Protein AF-A0A7Y3DA06-F1 (afdb_monomer)

pLDDT: mean 73.1, std 10.83, range [32.66, 88.44]

Mean predicted aligned error: 9.23 Å

Sequence (186 aa):
MTLVVTATLRRGFAAGARVAVAPLVTDSILIAVSVLVLRQLPATWRAVIGLLGAAVVLGLAIRTWVEARSVTALPTAVGHRGELRQGAAVNLLNPQAWIFWTAVGAPLLVRTAQERPWAAVGFLAAFFLLLIGSKVVLAALLARGRHLLSVAGYRYAMTACAFLLVGLAVLLAWRGLQDLGLAQRL

Secondary structure (DSSP, 8-state):
-HHHHHHHHHH-HHHHHHHHTHHHHHHHHHHHHHHHHHHTS-HHHHHHHHHHHHHHHHHHHHHHHHHHHH--SPPP----S--HHHHHHHHHT-HHHHHHIIIIIHHHHHHHHHH-HHHHHHHHHHHHHHHHHHHHHHHHHHHH-GGG--HHHHHHHHHHHHHHHHHHHHHHHHHHHHHTT-GGG-

Structure (mmCIF, N/CA/C/O backbone):
data_AF-A0A7Y3DA06-F1
#
_entry.id   AF-A0A7Y3DA06-F1
#
loop_
_atom_site.group_PDB
_atom_site.id
_atom_site.type_symbol
_atom_site.label_atom_id
_atom_site.label_alt_id
_atom_site.label_comp_id
_atom_site.label_asym_id
_atom_site.label_entity_id
_atom_site.label_seq_id
_atom_site.pdbx_PDB_ins_code
_atom_site.Cartn_x
_atom_site.Cartn_y
_atom_site.Cartn_z
_atom_site.occupancy
_atom_site.B_iso_or_equiv
_atom_site.auth_seq_id
_atom_site.auth_comp_id
_atom_site.auth_asym_id
_atom_site.auth_atom_id
_atom_site.pdbx_PDB_model_num
ATOM 1 N N . MET A 1 1 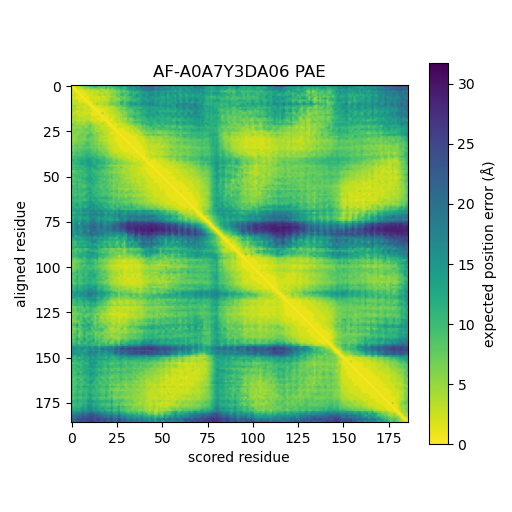? 7.685 -7.370 -9.174 1.00 56.59 1 MET A N 1
ATOM 2 C CA . MET A 1 1 ? 8.260 -6.604 -10.311 1.00 56.59 1 MET A CA 1
ATOM 3 C C . MET A 1 1 ? 9.092 -7.487 -11.235 1.00 56.59 1 MET A C 1
ATOM 5 O O . MET A 1 1 ? 8.885 -7.448 -12.442 1.00 56.59 1 MET A O 1
ATOM 9 N N . THR A 1 2 ? 9.956 -8.342 -10.688 1.00 60.81 2 THR A N 1
ATOM 10 C CA . THR A 1 2 ? 10.880 -9.234 -11.417 1.00 60.81 2 THR A CA 1
ATOM 11 C C . THR A 1 2 ? 10.214 -10.073 -12.515 1.00 60.81 2 THR A C 1
ATOM 13 O O . THR A 1 2 ? 10.743 -10.198 -13.618 1.00 60.81 2 THR A O 1
ATOM 16 N N . LEU A 1 3 ? 9.003 -10.574 -12.260 1.00 62.62 3 LEU A N 1
ATOM 17 C CA . LEU A 1 3 ? 8.247 -11.403 -13.204 1.00 62.62 3 LEU A CA 1
ATOM 18 C C . LEU A 1 3 ? 7.685 -10.629 -14.395 1.00 62.62 3 LEU A C 1
ATOM 20 O O . LEU A 1 3 ? 7.729 -11.125 -15.515 1.00 62.62 3 LEU A O 1
ATOM 24 N N . VAL A 1 4 ? 7.196 -9.406 -14.169 1.00 60.69 4 VAL A N 1
ATOM 25 C CA . VAL A 1 4 ? 6.680 -8.537 -15.238 1.00 60.69 4 VAL A CA 1
ATOM 26 C C . VAL A 1 4 ? 7.814 -8.180 -16.188 1.00 60.69 4 VAL A C 1
ATOM 28 O O . VAL A 1 4 ? 7.668 -8.320 -17.399 1.00 60.69 4 VAL A O 1
ATOM 31 N N . VAL A 1 5 ? 8.969 -7.793 -15.642 1.00 60.12 5 VAL A N 1
ATOM 32 C CA . VAL A 1 5 ? 10.148 -7.449 -16.443 1.00 60.12 5 VAL A CA 1
ATOM 33 C C . VAL A 1 5 ? 10.650 -8.661 -17.225 1.00 60.12 5 VAL A C 1
ATOM 35 O O . VAL A 1 5 ? 10.826 -8.579 -18.437 1.00 60.12 5 VAL A O 1
ATOM 38 N N . THR A 1 6 ? 10.801 -9.813 -16.570 1.00 62.44 6 THR A N 1
ATOM 39 C CA . THR A 1 6 ? 11.279 -11.039 -17.227 1.00 62.44 6 THR A CA 1
ATOM 40 C C . THR A 1 6 ? 10.322 -11.506 -18.326 1.00 62.44 6 THR A C 1
ATOM 42 O O . THR A 1 6 ? 10.767 -11.874 -19.414 1.00 62.44 6 THR A O 1
ATOM 45 N N . ALA A 1 7 ? 9.010 -11.466 -18.079 1.00 63.97 7 ALA A N 1
ATOM 46 C CA . ALA A 1 7 ? 8.003 -11.816 -19.076 1.00 63.97 7 ALA A CA 1
ATOM 47 C C . ALA A 1 7 ? 8.002 -10.834 -20.255 1.00 63.97 7 ALA A C 1
ATOM 49 O O . ALA A 1 7 ? 7.919 -11.272 -21.399 1.00 63.97 7 ALA A O 1
ATOM 50 N N . THR A 1 8 ? 8.171 -9.537 -19.987 1.00 66.31 8 THR A N 1
ATOM 51 C CA . THR A 1 8 ? 8.263 -8.503 -21.029 1.00 66.31 8 THR A CA 1
ATOM 52 C C . THR A 1 8 ? 9.486 -8.709 -21.915 1.00 66.31 8 THR A C 1
ATOM 54 O O . THR A 1 8 ? 9.364 -8.718 -23.135 1.00 66.31 8 THR A O 1
ATOM 57 N N . LEU A 1 9 ? 10.656 -8.932 -21.310 1.00 66.25 9 LEU A N 1
ATOM 58 C CA . LEU A 1 9 ? 11.917 -9.091 -22.037 1.00 66.25 9 LEU A CA 1
ATOM 59 C C . LEU A 1 9 ? 11.992 -10.406 -22.823 1.00 66.25 9 LEU A C 1
ATOM 61 O O . LEU A 1 9 ? 12.608 -10.443 -23.881 1.00 66.25 9 LEU A O 1
ATOM 65 N N . ARG A 1 10 ? 11.384 -11.492 -22.322 1.00 66.31 10 ARG A N 1
ATOM 66 C CA . ARG A 1 10 ? 11.461 -12.820 -22.962 1.00 66.31 10 ARG A CA 1
ATOM 67 C C . ARG A 1 10 ? 10.304 -13.133 -23.911 1.00 66.31 10 ARG A C 1
ATOM 69 O O . ARG A 1 10 ? 10.474 -13.954 -24.803 1.00 66.31 10 ARG A O 1
ATOM 7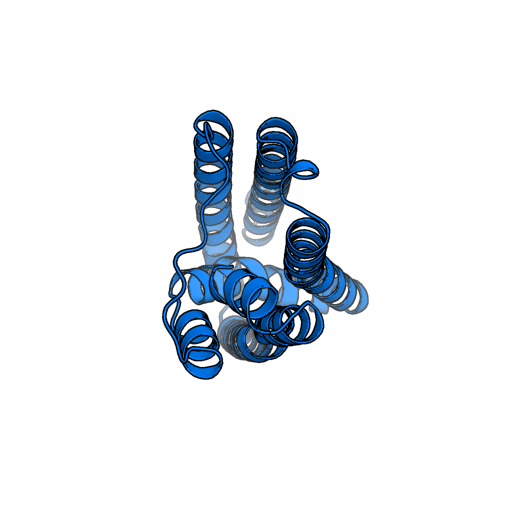6 N N . ARG A 1 11 ? 9.111 -12.586 -23.664 1.00 66.19 11 ARG A N 1
ATOM 77 C CA . ARG A 1 11 ? 7.858 -12.953 -24.357 1.00 66.19 11 ARG A CA 1
ATOM 78 C C . ARG A 1 11 ? 7.070 -11.735 -24.858 1.00 66.19 11 ARG A C 1
ATOM 80 O O . ARG A 1 11 ? 5.923 -11.878 -25.275 1.00 66.19 11 ARG A O 1
ATOM 87 N N . GLY A 1 12 ? 7.673 -10.548 -24.809 1.00 67.62 12 GLY A N 1
ATOM 88 C CA . GLY A 1 12 ? 7.075 -9.302 -25.270 1.00 67.62 12 GLY A CA 1
ATOM 89 C C . GLY A 1 12 ? 6.076 -8.681 -24.289 1.00 67.62 12 GLY A C 1
ATOM 90 O O . GLY A 1 12 ? 5.698 -9.252 -23.261 1.00 67.62 12 GLY A O 1
ATOM 91 N N . PHE A 1 13 ? 5.621 -7.478 -24.635 1.00 70.62 13 PHE A N 1
ATOM 92 C CA . PHE A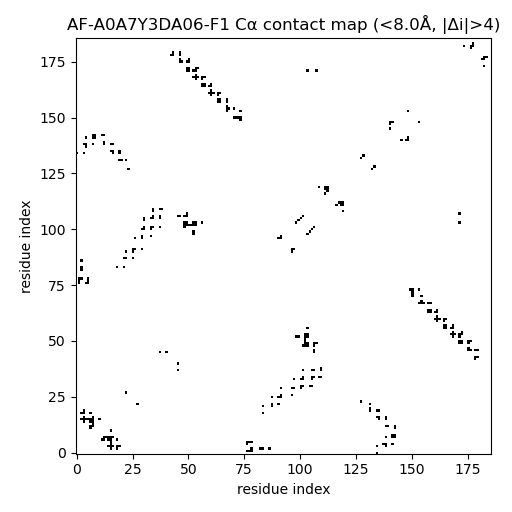 1 13 ? 4.756 -6.633 -23.807 1.00 70.62 13 PHE A CA 1
ATOM 93 C C . PHE A 1 13 ? 3.488 -7.341 -23.301 1.00 70.62 13 PHE A C 1
ATOM 95 O O . PHE A 1 13 ? 3.172 -7.264 -22.116 1.00 70.62 13 PHE A O 1
ATOM 102 N N . ALA A 1 14 ? 2.794 -8.096 -24.159 1.00 70.94 14 ALA A N 1
ATOM 103 C CA . ALA A 1 14 ? 1.540 -8.766 -23.801 1.00 70.94 14 ALA A CA 1
ATOM 104 C C . ALA A 1 14 ? 1.704 -9.834 -22.700 1.00 70.94 14 ALA A C 1
ATOM 106 O O . ALA A 1 14 ? 0.763 -10.118 -21.954 1.00 70.94 14 ALA A O 1
ATOM 107 N N . ALA A 1 15 ? 2.885 -10.448 -22.585 1.00 68.81 15 ALA A N 1
ATOM 108 C CA . ALA A 1 15 ? 3.186 -11.371 -21.495 1.00 68.81 15 ALA A CA 1
ATOM 109 C C . ALA A 1 15 ? 3.475 -10.615 -20.188 1.00 68.81 15 ALA A C 1
ATOM 111 O O . ALA A 1 15 ? 2.986 -11.013 -19.133 1.00 68.81 15 ALA A O 1
ATOM 112 N N . GLY A 1 16 ? 4.202 -9.496 -20.265 1.00 63.34 16 GLY A N 1
ATOM 113 C CA . GLY A 1 16 ? 4.416 -8.586 -19.138 1.00 63.34 16 GLY A CA 1
ATOM 114 C C . GLY A 1 16 ? 3.117 -8.020 -18.569 1.00 63.34 16 GLY A C 1
ATOM 115 O O . GLY A 1 16 ? 2.894 -8.085 -17.360 1.00 63.34 16 GLY A O 1
ATOM 116 N N . ALA A 1 17 ? 2.227 -7.544 -19.442 1.00 70.44 17 ALA A N 1
ATOM 117 C CA . ALA A 1 17 ? 0.926 -6.999 -19.066 1.00 70.44 17 ALA A CA 1
ATOM 118 C C . ALA A 1 17 ? 0.058 -8.035 -18.333 1.00 70.44 17 ALA A C 1
ATOM 120 O O . ALA A 1 17 ? -0.482 -7.736 -17.273 1.00 70.44 17 ALA A O 1
ATOM 121 N N . ARG A 1 18 ? -0.001 -9.285 -18.814 1.00 70.06 18 ARG A N 1
ATOM 122 C CA . ARG A 1 18 ? -0.736 -10.364 -18.126 1.00 70.06 18 ARG A CA 1
ATOM 123 C C . ARG A 1 18 ? -0.203 -10.648 -16.720 1.00 70.06 18 ARG A C 1
ATOM 125 O O . ARG A 1 18 ? -0.990 -10.848 -15.802 1.00 70.06 18 ARG A O 1
ATOM 132 N N . VAL A 1 19 ? 1.117 -10.629 -16.528 1.00 67.75 19 VAL A N 1
ATOM 133 C CA . VAL A 1 19 ? 1.723 -10.796 -15.193 1.00 67.75 19 VAL A CA 1
ATOM 134 C C . VAL A 1 19 ? 1.427 -9.593 -14.294 1.00 67.75 19 VAL A C 1
ATOM 136 O O . VAL A 1 19 ? 1.220 -9.759 -13.094 1.00 67.75 19 VAL A O 1
ATOM 139 N N . ALA A 1 20 ? 1.388 -8.381 -14.853 1.00 70.19 20 ALA A N 1
ATOM 140 C CA . ALA A 1 20 ? 1.124 -7.158 -14.097 1.00 70.19 20 ALA A CA 1
ATOM 141 C C . ALA A 1 20 ? -0.279 -7.128 -13.474 1.00 70.19 20 ALA A C 1
ATOM 143 O O . ALA A 1 20 ? -0.468 -6.444 -12.471 1.00 70.19 20 ALA A O 1
ATOM 144 N N . VAL A 1 21 ? -1.218 -7.892 -14.040 1.00 73.81 21 VAL A N 1
ATOM 145 C CA . VAL A 1 21 ? -2.609 -8.022 -13.589 1.00 73.81 21 VAL A CA 1
ATOM 146 C C . VAL A 1 21 ? -2.769 -9.038 -12.447 1.00 73.81 21 VAL A C 1
ATOM 148 O O . VAL A 1 21 ? -3.773 -8.998 -11.744 1.00 73.81 21 VAL A O 1
ATOM 151 N N . ALA A 1 22 ? -1.775 -9.896 -12.179 1.00 73.19 22 ALA A N 1
ATOM 152 C CA . ALA A 1 22 ? -1.838 -10.899 -11.105 1.00 73.19 22 ALA A CA 1
ATOM 153 C C . ALA A 1 22 ? -2.266 -10.352 -9.718 1.00 73.19 22 ALA A C 1
ATOM 155 O O . ALA A 1 22 ? -3.063 -11.024 -9.058 1.00 73.19 22 ALA A O 1
ATOM 156 N N . PRO A 1 23 ? -1.842 -9.139 -9.291 1.00 72.81 23 PRO A N 1
ATOM 157 C CA . PRO A 1 23 ? -2.300 -8.535 -8.045 1.00 72.81 23 PRO A CA 1
ATOM 158 C C . PRO A 1 23 ? -3.810 -8.305 -7.962 1.00 72.81 23 PRO A C 1
ATOM 160 O O . PRO A 1 23 ? -4.331 -8.304 -6.859 1.00 72.81 23 PRO A O 1
ATOM 163 N N . LEU A 1 24 ? -4.547 -8.167 -9.076 1.00 76.19 24 LEU A N 1
ATOM 164 C CA . LEU A 1 24 ? -6.014 -8.060 -9.003 1.00 76.19 24 LEU A CA 1
ATOM 165 C C . LEU A 1 24 ? -6.616 -9.276 -8.315 1.00 76.19 24 LEU A C 1
ATOM 167 O O . LEU A 1 24 ? -7.488 -9.126 -7.471 1.00 76.19 24 LEU A O 1
ATOM 171 N N . VAL A 1 25 ? -6.154 -10.476 -8.660 1.00 77.50 25 VAL A N 1
ATOM 172 C CA . VAL A 1 25 ? -6.710 -11.707 -8.093 1.00 77.50 25 VAL A CA 1
ATOM 173 C C . VAL A 1 25 ? -6.219 -11.892 -6.662 1.00 77.50 25 VAL A C 1
ATOM 175 O O . VAL A 1 25 ? -7.025 -12.089 -5.756 1.00 77.50 25 VAL A O 1
ATOM 178 N N . THR A 1 26 ? -4.906 -11.795 -6.438 1.00 78.44 26 THR A N 1
ATOM 179 C CA . THR A 1 26 ? -4.329 -12.057 -5.112 1.00 78.44 26 THR A CA 1
ATOM 180 C C . THR A 1 26 ? -4.741 -11.009 -4.091 1.00 78.44 26 THR A C 1
ATOM 182 O O . THR A 1 26 ? -5.133 -11.366 -2.984 1.00 78.44 26 THR A O 1
ATOM 185 N N . ASP A 1 27 ? -4.707 -9.727 -4.452 1.00 81.81 27 ASP A N 1
ATOM 186 C CA . ASP A 1 27 ? -5.036 -8.657 -3.517 1.00 81.81 27 ASP A CA 1
ATOM 187 C C . ASP A 1 27 ? -6.543 -8.611 -3.276 1.00 81.81 27 ASP A C 1
ATOM 189 O O . ASP A 1 27 ? -6.937 -8.335 -2.155 1.00 81.81 27 ASP A O 1
ATOM 193 N N . SER A 1 28 ? -7.400 -8.970 -4.244 1.00 82.12 28 SER A N 1
ATOM 194 C CA . SER A 1 28 ? -8.845 -9.097 -3.975 1.00 82.12 28 SER A CA 1
ATOM 195 C C . SER A 1 28 ? -9.147 -10.144 -2.902 1.00 82.12 28 SER A C 1
ATOM 197 O O . SER A 1 28 ? -10.001 -9.907 -2.049 1.00 82.12 28 SER A O 1
ATOM 199 N N . ILE A 1 29 ? -8.423 -11.271 -2.893 1.00 84.31 29 ILE A N 1
ATOM 200 C CA . ILE A 1 29 ? -8.543 -12.285 -1.833 1.00 84.31 29 ILE A CA 1
ATOM 201 C C . ILE A 1 29 ? -8.079 -11.700 -0.492 1.00 84.31 29 ILE A C 1
ATOM 203 O O . ILE A 1 29 ? -8.801 -11.795 0.500 1.00 84.31 29 ILE A O 1
ATOM 207 N N . LEU A 1 30 ? -6.912 -11.048 -0.466 1.00 84.50 30 LEU A N 1
ATOM 208 C CA . LEU A 1 30 ? -6.374 -10.413 0.743 1.00 84.50 30 LEU A CA 1
ATOM 209 C C . LEU A 1 30 ? -7.320 -9.344 1.303 1.00 84.50 30 LEU A C 1
ATOM 211 O O . LEU A 1 30 ? -7.568 -9.322 2.508 1.00 84.50 30 LEU A O 1
ATOM 215 N N . ILE A 1 31 ? -7.875 -8.492 0.436 1.00 86.81 31 ILE A N 1
ATOM 216 C CA . ILE A 1 31 ? -8.870 -7.469 0.769 1.00 86.81 31 ILE A CA 1
ATOM 217 C C . ILE A 1 31 ? -10.086 -8.128 1.402 1.00 86.81 31 ILE A C 1
ATOM 219 O O . ILE A 1 31 ? -10.482 -7.734 2.497 1.00 86.81 31 ILE A O 1
ATOM 223 N N . ALA A 1 32 ? -10.672 -9.123 0.730 1.00 86.88 32 ALA A N 1
ATOM 224 C CA . ALA A 1 32 ? -11.889 -9.776 1.192 1.00 86.88 32 ALA A CA 1
ATOM 225 C C . ALA A 1 32 ? -11.689 -10.397 2.578 1.00 86.88 32 ALA A C 1
ATOM 227 O O . ALA A 1 32 ? -12.462 -10.108 3.490 1.00 86.88 32 ALA A O 1
ATOM 228 N N . VAL A 1 33 ? -10.616 -11.172 2.768 1.00 87.31 33 VAL A N 1
ATOM 229 C CA . VAL A 1 33 ? -10.311 -11.791 4.066 1.00 87.31 33 VAL A CA 1
ATOM 230 C C . VAL A 1 33 ? -10.053 -10.725 5.130 1.00 87.31 33 VAL A C 1
ATOM 232 O O . VAL A 1 33 ? -10.650 -10.778 6.203 1.00 87.31 33 VAL A O 1
ATOM 235 N N . SER A 1 34 ? -9.228 -9.720 4.832 1.00 87.25 34 SER A N 1
ATOM 236 C CA . SER A 1 34 ? -8.888 -8.665 5.795 1.00 87.25 34 SER A CA 1
ATOM 237 C C . SER A 1 34 ? -10.120 -7.861 6.221 1.00 87.25 34 SER A C 1
ATOM 239 O O . SER A 1 34 ? -10.299 -7.592 7.406 1.00 87.25 34 SER A O 1
ATOM 241 N N . VAL A 1 35 ? -11.007 -7.520 5.280 1.00 86.44 35 VAL A N 1
ATOM 242 C CA . VAL A 1 35 ? -12.266 -6.809 5.552 1.00 86.44 35 VAL A CA 1
ATOM 243 C C . VAL A 1 35 ? -13.226 -7.672 6.369 1.00 86.44 35 VAL A C 1
ATOM 245 O O . VAL A 1 35 ? -13.819 -7.168 7.324 1.00 86.44 35 VAL A O 1
ATOM 248 N N . LEU A 1 36 ? -13.379 -8.956 6.029 1.00 88.44 36 LEU A N 1
ATOM 249 C CA . LEU A 1 36 ? -14.248 -9.882 6.763 1.00 88.44 36 LEU A CA 1
ATOM 250 C C . LEU A 1 36 ? -13.781 -10.082 8.206 1.00 88.44 36 LEU A C 1
ATOM 252 O O . LEU A 1 36 ? -14.603 -10.055 9.120 1.00 88.44 36 LEU A O 1
ATOM 256 N N . VAL A 1 37 ? -12.474 -10.236 8.425 1.00 87.50 37 VAL A N 1
ATOM 257 C CA . VAL A 1 37 ? -11.898 -10.351 9.771 1.00 87.50 37 VAL A CA 1
ATOM 258 C C . VAL A 1 37 ? -12.102 -9.052 10.548 1.00 87.50 37 VAL A C 1
ATOM 260 O O . VAL A 1 37 ? -12.639 -9.081 11.652 1.00 87.50 37 VAL A O 1
ATOM 263 N N . LEU A 1 38 ? -11.754 -7.896 9.970 1.00 85.88 38 LEU A N 1
ATOM 264 C CA . LEU A 1 38 ? -11.871 -6.622 10.685 1.00 85.88 38 LEU A CA 1
ATOM 265 C C . LEU A 1 38 ? -13.310 -6.252 11.032 1.00 85.88 38 LEU A C 1
ATOM 267 O O . LEU A 1 38 ? -13.535 -5.660 12.083 1.00 85.88 38 LEU A O 1
ATOM 271 N N . ARG A 1 39 ? -14.288 -6.589 10.185 1.00 85.88 39 ARG A N 1
ATOM 272 C CA . ARG A 1 39 ? -15.710 -6.330 10.470 1.00 85.88 39 ARG A CA 1
ATOM 273 C C . ARG A 1 39 ? -16.216 -7.051 11.717 1.00 85.88 39 ARG A C 1
ATOM 275 O O . ARG A 1 39 ? -17.166 -6.571 12.324 1.00 85.88 39 ARG A O 1
ATOM 282 N N . GLN A 1 40 ? -15.585 -8.157 12.098 1.00 88.19 40 GLN A N 1
ATOM 283 C CA . GLN A 1 40 ? -15.929 -8.906 13.307 1.00 88.19 40 GLN A CA 1
ATOM 284 C C . GLN A 1 40 ? -15.297 -8.309 14.574 1.00 88.19 40 GLN A C 1
ATOM 286 O O . GLN A 1 40 ? -15.646 -8.712 15.680 1.00 88.19 40 GLN A O 1
ATOM 291 N N . LEU A 1 41 ? -14.385 -7.338 14.437 1.00 86.25 41 LEU A N 1
ATOM 292 C CA . LEU A 1 41 ? -13.696 -6.723 15.566 1.00 86.25 41 LEU A CA 1
ATOM 293 C C . LEU A 1 41 ? -14.441 -5.487 16.109 1.00 86.25 41 LEU A C 1
ATOM 295 O O . LEU A 1 41 ? -14.956 -4.668 15.331 1.00 86.25 41 LEU A O 1
ATOM 299 N N . PRO A 1 42 ? -14.420 -5.271 17.440 1.00 88.38 42 PRO A N 1
ATOM 300 C CA . PRO A 1 42 ? -14.909 -4.038 18.051 1.00 88.38 42 PRO A CA 1
ATOM 301 C C . PRO A 1 42 ? -14.245 -2.787 17.459 1.00 88.38 42 PRO A C 1
ATOM 303 O O . PRO A 1 42 ? -13.099 -2.825 17.004 1.00 88.38 42 PRO A O 1
ATOM 306 N N . ALA A 1 43 ? -14.953 -1.653 17.491 1.00 81.94 43 ALA A N 1
ATOM 307 C CA . ALA A 1 43 ? -14.473 -0.388 16.920 1.00 81.94 43 ALA A CA 1
ATOM 308 C C . ALA A 1 43 ? -13.104 0.042 17.480 1.00 81.94 43 ALA A C 1
ATOM 310 O O . ALA A 1 43 ? -12.224 0.419 16.709 1.00 81.94 43 ALA A O 1
ATOM 311 N N . THR A 1 44 ? -12.886 -0.120 18.788 1.00 83.94 44 THR A N 1
ATOM 312 C CA . THR A 1 44 ? -11.612 0.193 19.454 1.00 83.94 44 THR A CA 1
ATOM 313 C C . THR A 1 44 ? -10.441 -0.590 18.862 1.00 83.94 44 THR A C 1
ATOM 315 O O . THR A 1 44 ? -9.404 -0.012 18.552 1.00 83.94 44 THR A O 1
ATOM 318 N N . TRP A 1 45 ? -10.609 -1.896 18.634 1.00 83.38 45 TRP A N 1
ATOM 319 C CA . TRP A 1 45 ? -9.559 -2.736 18.049 1.00 83.38 45 TRP A CA 1
ATOM 320 C C . TRP A 1 45 ? -9.275 -2.370 16.595 1.00 83.38 45 TRP A C 1
ATOM 322 O O . TRP A 1 45 ? -8.114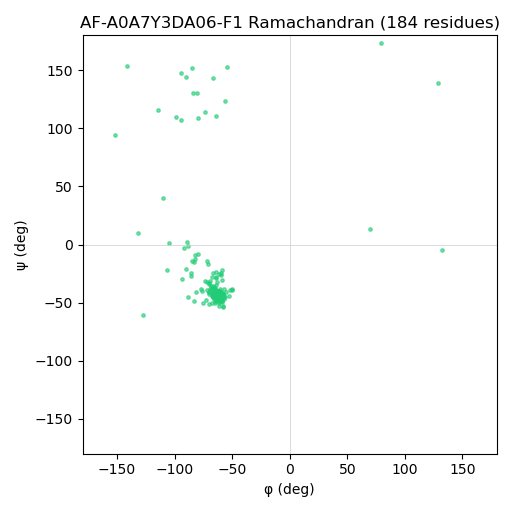 -2.319 16.198 1.00 83.38 45 TRP A O 1
ATOM 332 N N . ARG A 1 46 ? -10.309 -2.040 15.811 1.00 82.19 46 ARG A N 1
ATOM 333 C CA . ARG A 1 46 ? -10.130 -1.528 14.443 1.00 82.19 46 ARG A CA 1
ATOM 334 C C . ARG A 1 46 ? -9.333 -0.220 14.424 1.00 82.19 46 ARG A C 1
ATOM 336 O O . ARG A 1 46 ? -8.455 -0.071 13.577 1.00 82.19 46 ARG A O 1
ATOM 343 N N . ALA A 1 47 ? -9.599 0.690 15.363 1.00 80.12 47 ALA A N 1
ATOM 344 C CA . ALA A 1 47 ? -8.873 1.952 15.486 1.00 80.12 47 ALA A CA 1
ATOM 345 C C . ALA A 1 47 ? -7.401 1.736 15.882 1.00 80.12 47 ALA A C 1
ATOM 347 O O . ALA A 1 47 ? -6.509 2.292 15.243 1.00 80.12 47 ALA A O 1
ATOM 348 N N . VAL A 1 48 ? -7.128 0.865 16.863 1.00 81.88 48 VAL A N 1
ATOM 349 C CA . VAL A 1 48 ? -5.757 0.497 17.267 1.00 81.88 48 VAL A CA 1
ATOM 350 C C . VAL A 1 48 ? -4.985 -0.132 16.104 1.00 81.88 48 VAL A C 1
ATOM 352 O O . VAL A 1 48 ? -3.860 0.274 15.821 1.00 81.88 48 VAL A O 1
ATOM 355 N N . ILE A 1 49 ? -5.596 -1.077 15.383 1.00 80.25 49 ILE A N 1
ATOM 356 C CA . ILE A 1 49 ? -4.989 -1.707 14.201 1.00 80.25 49 ILE A CA 1
ATOM 357 C C . ILE A 1 49 ? -4.692 -0.662 13.114 1.00 80.25 49 ILE A C 1
ATOM 359 O O . ILE A 1 49 ? -3.609 -0.685 12.534 1.00 80.25 49 ILE A O 1
ATOM 363 N N . GLY A 1 50 ? -5.604 0.288 12.884 1.00 77.88 50 GLY A N 1
ATOM 364 C CA . GLY A 1 50 ? -5.394 1.399 11.950 1.00 77.88 50 GLY A CA 1
ATOM 365 C C . GLY A 1 50 ? -4.223 2.311 12.337 1.00 77.88 50 GLY A C 1
ATOM 366 O O . GLY A 1 50 ? -3.435 2.7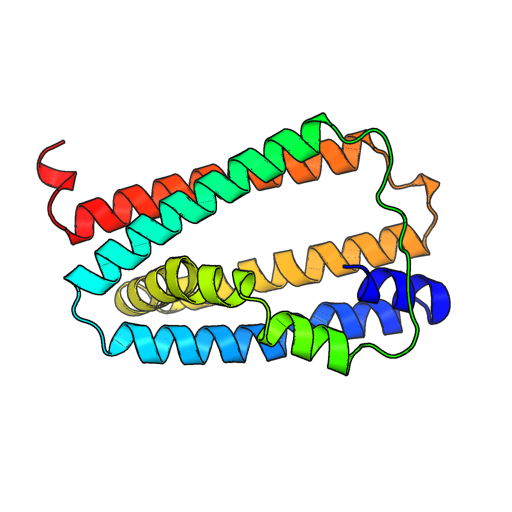01 11.473 1.00 77.88 50 GLY A O 1
ATOM 367 N N . LEU A 1 51 ? -4.055 2.609 13.631 1.00 79.31 51 LEU A N 1
ATOM 368 C CA . LEU A 1 51 ? -2.914 3.381 14.143 1.00 79.31 51 LEU A CA 1
ATOM 369 C C . LEU A 1 51 ? -1.587 2.634 13.971 1.00 79.31 51 LEU A C 1
ATOM 371 O O . LEU A 1 51 ? -0.594 3.225 13.544 1.00 79.31 51 LEU A O 1
ATOM 375 N N . LEU A 1 52 ? -1.567 1.328 14.243 1.00 78.00 52 LEU A N 1
ATOM 376 C CA . LEU A 1 52 ? -0.396 0.489 13.975 1.00 78.00 52 LEU A CA 1
ATOM 377 C C . LEU A 1 52 ? -0.071 0.462 12.476 1.00 78.00 52 LEU A C 1
ATOM 379 O O . LEU A 1 52 ? 1.093 0.576 12.089 1.00 78.00 52 LEU A O 1
ATOM 383 N N . GLY A 1 53 ? -1.096 0.400 11.624 1.00 71.69 53 GLY A N 1
ATOM 384 C CA . GLY A 1 53 ? -0.951 0.540 10.180 1.00 71.69 53 GLY A CA 1
ATOM 385 C C . GLY A 1 53 ? -0.315 1.864 9.770 1.00 71.69 53 GLY A C 1
ATOM 386 O O . GLY A 1 53 ? 0.585 1.866 8.933 1.00 71.69 53 GLY A O 1
ATOM 387 N N . ALA A 1 54 ? -0.707 2.978 10.392 1.00 75.25 54 ALA A N 1
ATOM 388 C CA . ALA A 1 54 ? -0.092 4.281 10.143 1.00 75.25 54 ALA A CA 1
ATOM 389 C C . ALA A 1 54 ? 1.419 4.275 10.443 1.00 75.25 54 ALA A C 1
ATOM 391 O O . ALA A 1 54 ? 2.208 4.758 9.628 1.00 75.25 54 ALA A O 1
ATOM 392 N N . ALA A 1 55 ? 1.836 3.665 11.559 1.00 76.81 55 ALA A N 1
ATOM 393 C CA . ALA A 1 55 ? 3.252 3.520 11.907 1.00 76.81 55 ALA A CA 1
ATOM 394 C C . ALA A 1 55 ? 4.016 2.650 10.890 1.00 76.81 55 ALA A C 1
ATOM 396 O O . ALA A 1 55 ? 5.120 3.005 10.469 1.00 76.81 55 ALA A O 1
ATOM 397 N N . VAL A 1 56 ? 3.412 1.546 10.435 1.00 73.38 56 VAL A N 1
ATOM 398 C CA . VAL A 1 56 ? 3.991 0.691 9.386 1.00 73.38 56 VAL A CA 1
ATOM 399 C C . VAL A 1 56 ? 4.158 1.460 8.071 1.00 73.38 56 VAL A C 1
ATOM 401 O O . VAL A 1 56 ? 5.227 1.402 7.461 1.00 73.38 56 VAL A O 1
ATOM 404 N N . VAL A 1 57 ? 3.137 2.208 7.638 1.00 70.25 57 VAL A N 1
ATOM 405 C CA . VAL A 1 57 ? 3.185 3.013 6.402 1.00 70.25 57 VAL A CA 1
ATOM 406 C C . VAL A 1 57 ? 4.249 4.098 6.500 1.00 70.25 57 VAL A C 1
ATOM 408 O O . VAL A 1 57 ? 4.990 4.304 5.539 1.00 70.25 57 VAL A O 1
ATOM 411 N N . LEU A 1 58 ? 4.384 4.748 7.657 1.00 76.19 58 LEU A N 1
ATOM 412 C CA . LEU A 1 58 ? 5.438 5.731 7.884 1.00 76.19 58 LEU A CA 1
ATOM 413 C C . LEU A 1 58 ? 6.831 5.093 7.780 1.00 76.19 58 LEU A C 1
ATOM 415 O O . LEU A 1 58 ? 7.710 5.632 7.108 1.00 76.19 58 LEU A O 1
ATOM 419 N N . GLY A 1 59 ? 7.019 3.906 8.364 1.00 72.38 59 GLY A N 1
ATOM 420 C CA . GLY A 1 59 ? 8.255 3.136 8.216 1.00 72.38 59 GLY A CA 1
ATOM 421 C C . GLY A 1 59 ? 8.569 2.794 6.753 1.00 72.38 59 GLY A C 1
ATOM 422 O O . GLY A 1 59 ? 9.714 2.931 6.318 1.00 72.38 59 GLY A O 1
ATOM 423 N N . LEU A 1 60 ? 7.557 2.410 5.966 1.00 71.88 60 LEU A N 1
ATOM 424 C CA . LEU A 1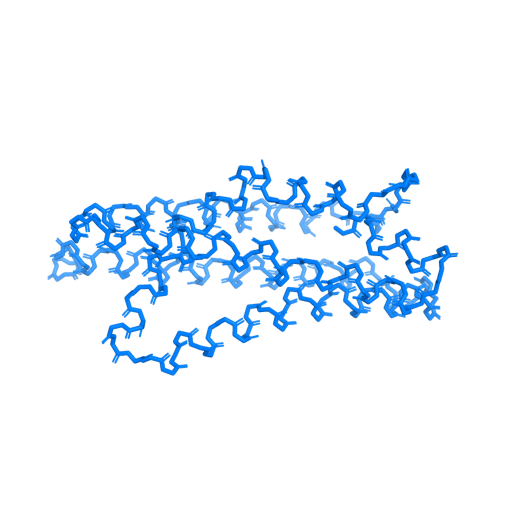 60 ? 7.699 2.175 4.524 1.00 71.88 60 LEU A CA 1
ATOM 425 C C . LEU A 1 60 ? 8.050 3.457 3.761 1.00 71.88 60 LEU A C 1
ATOM 427 O O . LEU A 1 60 ? 8.899 3.415 2.871 1.00 71.88 60 LEU A O 1
ATOM 431 N N . ALA A 1 61 ? 7.445 4.590 4.117 1.00 69.25 61 ALA A N 1
ATOM 432 C CA . ALA A 1 61 ? 7.742 5.882 3.510 1.00 69.25 61 ALA A CA 1
ATOM 433 C C . ALA A 1 61 ? 9.211 6.273 3.721 1.00 69.25 61 ALA A C 1
ATOM 435 O O . ALA A 1 61 ? 9.901 6.621 2.762 1.00 69.25 61 ALA A O 1
ATOM 436 N N . ILE A 1 62 ? 9.712 6.136 4.954 1.00 75.06 62 ILE A N 1
ATOM 437 C CA . ILE A 1 62 ? 11.108 6.430 5.303 1.00 75.06 62 ILE A CA 1
ATOM 438 C C . ILE A 1 62 ? 12.059 5.524 4.518 1.00 75.06 62 ILE A C 1
ATOM 440 O O . ILE A 1 62 ? 12.996 6.021 3.895 1.00 75.06 62 ILE A O 1
ATOM 444 N N . ARG A 1 63 ? 11.806 4.209 4.488 1.00 73.62 63 ARG A N 1
ATOM 445 C CA . ARG A 1 63 ? 12.632 3.262 3.717 1.00 73.62 63 ARG A CA 1
ATOM 446 C C . ARG A 1 63 ? 12.649 3.606 2.230 1.00 73.62 63 ARG A C 1
ATOM 448 O O . ARG A 1 63 ? 13.723 3.702 1.647 1.00 73.62 63 ARG A O 1
ATOM 455 N N . THR A 1 64 ? 11.478 3.876 1.652 1.00 69.38 64 THR A N 1
ATOM 456 C CA . THR A 1 64 ? 11.335 4.259 0.238 1.00 69.38 64 THR A CA 1
ATOM 457 C C . THR A 1 64 ? 12.109 5.542 -0.065 1.00 69.38 64 THR A C 1
ATOM 459 O O . THR A 1 64 ? 12.774 5.637 -1.095 1.00 69.38 64 THR A O 1
ATOM 462 N N . TRP A 1 65 ? 12.074 6.525 0.838 1.00 75.06 65 TRP A N 1
ATOM 463 C CA . TRP A 1 65 ? 12.829 7.767 0.690 1.00 75.06 65 TRP A CA 1
ATOM 464 C C . TRP A 1 6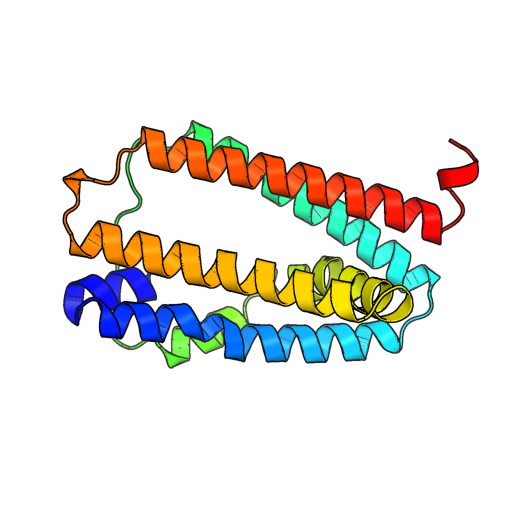5 ? 14.344 7.546 0.775 1.00 75.06 65 TRP A C 1
ATOM 466 O O . TRP A 1 65 ? 15.089 8.071 -0.056 1.00 75.06 65 TRP A O 1
ATOM 476 N N . VAL A 1 66 ? 14.811 6.755 1.744 1.00 78.44 66 VAL A N 1
ATOM 477 C CA . VAL A 1 66 ? 16.235 6.418 1.890 1.00 78.44 66 VAL A CA 1
ATOM 478 C C . VAL A 1 66 ? 16.739 5.676 0.650 1.00 78.44 66 VAL A C 1
ATOM 480 O O . VAL A 1 66 ? 17.753 6.078 0.077 1.00 78.44 66 VAL A O 1
ATOM 483 N N . GLU A 1 67 ? 16.000 4.669 0.179 1.00 74.69 67 GLU A N 1
ATOM 484 C CA . GLU A 1 67 ? 16.305 3.947 -1.061 1.00 74.69 67 GLU A CA 1
ATOM 485 C C . GLU A 1 67 ? 16.344 4.888 -2.269 1.00 74.69 67 GLU A C 1
ATOM 487 O O . GLU A 1 67 ? 17.277 4.825 -3.065 1.00 74.69 67 GLU A O 1
ATOM 492 N N . ALA A 1 68 ? 15.397 5.827 -2.382 1.00 76.75 68 ALA A N 1
ATOM 493 C CA . ALA A 1 68 ? 15.378 6.817 -3.461 1.00 76.75 68 ALA A CA 1
ATOM 494 C C . ALA A 1 68 ? 16.641 7.697 -3.501 1.00 76.75 68 ALA A C 1
ATOM 496 O O . ALA A 1 68 ? 17.001 8.223 -4.556 1.00 76.75 68 ALA A O 1
ATOM 497 N N . ARG A 1 69 ? 17.324 7.891 -2.368 1.00 80.62 69 ARG A N 1
ATOM 498 C CA . ARG A 1 69 ? 18.563 8.681 -2.298 1.00 80.62 69 ARG A CA 1
ATOM 499 C C . ARG A 1 69 ? 19.810 7.864 -2.622 1.00 80.62 69 ARG A C 1
ATOM 501 O O . ARG A 1 69 ? 20.776 8.453 -3.102 1.00 80.62 69 ARG A O 1
ATOM 508 N N . SER A 1 70 ? 19.782 6.553 -2.390 1.00 77.75 70 SER A N 1
ATOM 509 C CA . SER A 1 70 ? 20.910 5.648 -2.631 1.00 77.75 70 SER A CA 1
ATOM 510 C C . SER A 1 70 ? 20.910 5.003 -4.021 1.00 77.75 70 SER A C 1
ATOM 512 O O . SER A 1 70 ? 21.867 4.311 -4.361 1.00 77.75 70 SER A O 1
ATOM 514 N N . VAL A 1 71 ? 19.890 5.246 -4.858 1.00 77.69 71 VAL A N 1
ATOM 515 C CA . VAL A 1 71 ? 19.868 4.730 -6.238 1.00 77.69 71 VAL A CA 1
ATOM 516 C C . VAL A 1 71 ? 21.007 5.332 -7.065 1.00 77.69 71 VAL A C 1
ATOM 518 O O . VAL A 1 71 ? 20.975 6.509 -7.437 1.00 77.69 71 VAL A O 1
ATOM 521 N N . THR A 1 72 ? 21.975 4.489 -7.412 1.00 75.06 72 THR A N 1
ATOM 522 C CA . THR A 1 72 ? 23.076 4.794 -8.339 1.00 75.06 72 THR A CA 1
ATOM 523 C C . THR A 1 72 ? 22.916 4.102 -9.693 1.00 75.06 72 THR A C 1
ATOM 525 O O . THR A 1 72 ? 23.440 4.583 -10.693 1.00 75.06 72 THR A O 1
ATOM 528 N N . ALA A 1 73 ? 22.137 3.020 -9.754 1.00 70.75 73 ALA A N 1
ATOM 529 C CA . ALA A 1 73 ? 21.833 2.279 -10.972 1.00 70.75 73 ALA A CA 1
ATOM 530 C C . ALA A 1 73 ? 20.372 1.818 -10.979 1.00 70.75 73 ALA A C 1
ATOM 532 O O . ALA A 1 73 ? 19.753 1.634 -9.929 1.00 70.75 73 ALA A O 1
ATOM 533 N N . LEU A 1 74 ? 19.814 1.624 -12.175 1.00 67.50 74 LEU A N 1
ATOM 534 C CA . LEU A 1 74 ? 18.486 1.034 -12.313 1.00 67.50 74 LEU A CA 1
ATOM 535 C C . LEU A 1 74 ? 18.513 -0.434 -11.854 1.00 67.50 74 LEU A C 1
ATOM 537 O O . LEU A 1 74 ? 19.482 -1.137 -12.152 1.00 67.50 74 LEU A O 1
ATOM 541 N N . PRO A 1 75 ? 17.451 -0.930 -11.195 1.00 60.28 75 PRO A N 1
ATOM 542 C CA . PRO A 1 75 ? 17.361 -2.336 -10.818 1.00 60.28 75 PRO A CA 1
ATOM 543 C C . PRO A 1 75 ? 17.501 -3.249 -12.045 1.00 60.28 75 PRO A C 1
ATOM 545 O O . PRO A 1 75 ? 16.730 -3.142 -13.003 1.00 60.28 75 PRO A O 1
ATOM 548 N N . THR A 1 76 ? 18.469 -4.167 -12.024 1.00 50.41 76 THR A N 1
ATOM 549 C CA . THR A 1 76 ? 18.629 -5.188 -13.064 1.00 50.41 76 THR A CA 1
ATOM 550 C C . THR A 1 76 ? 17.720 -6.379 -12.763 1.00 50.41 76 THR A C 1
ATOM 552 O O . THR A 1 76 ? 17.663 -6.896 -11.650 1.00 50.41 76 THR A O 1
ATOM 555 N N . ALA A 1 77 ? 16.945 -6.814 -13.757 1.00 50.69 77 ALA A N 1
ATOM 556 C CA . ALA A 1 77 ? 16.026 -7.931 -13.584 1.00 50.69 77 ALA A CA 1
ATOM 557 C C . ALA A 1 77 ? 16.767 -9.271 -13.676 1.00 50.69 77 ALA A C 1
ATOM 559 O O . ALA A 1 77 ? 17.162 -9.693 -14.761 1.00 50.69 77 ALA A O 1
ATOM 560 N N . VAL A 1 78 ? 16.905 -9.965 -12.547 1.00 39.38 78 VAL A N 1
ATOM 561 C CA . VAL A 1 78 ? 17.386 -11.352 -12.497 1.00 39.38 78 VAL A CA 1
ATOM 562 C C . VAL A 1 78 ? 16.161 -12.271 -12.503 1.00 39.38 78 VAL A C 1
ATOM 564 O O . VAL A 1 78 ? 15.407 -12.306 -11.537 1.00 39.38 78 VAL A O 1
ATOM 567 N N . GLY A 1 79 ? 15.894 -12.957 -13.618 1.00 40.16 79 GLY A N 1
ATOM 568 C CA . GLY A 1 79 ? 14.677 -13.759 -13.799 1.00 40.16 79 GLY A CA 1
ATOM 569 C C . GLY A 1 79 ? 14.938 -15.260 -13.921 1.00 40.16 79 GLY A C 1
ATOM 570 O O . GLY A 1 79 ? 15.516 -15.691 -14.924 1.00 40.16 79 GLY A O 1
ATOM 571 N N . HIS A 1 80 ? 14.439 -16.046 -12.960 1.00 36.22 80 HIS A N 1
ATOM 572 C CA . HIS A 1 80 ? 14.326 -17.509 -13.045 1.00 36.22 80 HIS A CA 1
ATOM 573 C C . HIS A 1 80 ? 13.021 -17.934 -13.757 1.00 36.22 80 HIS A C 1
ATOM 575 O O . HIS A 1 80 ? 12.039 -17.190 -13.814 1.00 36.22 80 HIS A O 1
ATOM 581 N N . ARG A 1 81 ? 13.033 -19.109 -14.402 1.00 32.66 81 ARG A N 1
ATOM 582 C CA . ARG A 1 81 ? 11.936 -19.640 -15.238 1.00 32.66 81 ARG A CA 1
ATOM 583 C C . ARG A 1 81 ? 10.838 -20.274 -14.357 1.00 32.66 81 ARG A C 1
ATOM 585 O O . ARG A 1 81 ? 11.163 -21.152 -13.577 1.00 32.66 81 ARG A O 1
ATOM 592 N N . GLY A 1 82 ? 9.556 -19.919 -14.559 1.00 45.59 82 GLY A N 1
ATOM 593 C CA . GLY A 1 82 ? 8.399 -20.717 -14.077 1.00 45.59 82 GLY A CA 1
ATOM 594 C C . GLY A 1 82 ? 7.258 -19.997 -13.329 1.00 45.59 82 GLY A C 1
ATOM 595 O O . GLY A 1 82 ? 6.235 -20.602 -13.027 1.00 45.59 82 GLY A O 1
ATOM 596 N N . GLU A 1 83 ? 7.359 -18.702 -13.043 1.00 50.50 83 GLU A N 1
ATOM 597 C CA . GLU A 1 83 ? 6.794 -18.196 -11.782 1.00 50.50 83 GLU A CA 1
ATOM 598 C C . GLU A 1 83 ? 5.546 -17.290 -11.869 1.00 50.50 83 GLU A C 1
ATOM 600 O O . GLU A 1 83 ? 5.420 -16.336 -11.112 1.00 50.50 83 GLU A O 1
ATOM 605 N N . LEU A 1 84 ? 4.567 -17.551 -12.741 1.00 50.66 84 LEU A N 1
ATOM 606 C CA . LEU A 1 84 ? 3.296 -16.792 -12.675 1.00 50.66 84 LEU A CA 1
ATOM 607 C C . LEU A 1 84 ? 2.461 -17.229 -11.457 1.00 50.66 84 LEU A C 1
ATOM 609 O O . LEU A 1 84 ? 2.028 -16.402 -10.657 1.00 50.66 84 LEU A O 1
ATOM 613 N N . ARG A 1 85 ? 2.324 -18.551 -11.276 1.00 53.06 85 ARG A N 1
ATOM 614 C CA . ARG A 1 85 ? 1.714 -19.173 -10.088 1.00 53.06 85 ARG A CA 1
ATOM 615 C C . ARG A 1 85 ? 2.562 -18.964 -8.836 1.00 53.06 85 ARG A C 1
ATOM 617 O O . ARG A 1 85 ? 2.012 -18.656 -7.791 1.00 53.06 85 ARG A O 1
ATOM 624 N N . GLN A 1 86 ? 3.884 -19.075 -8.959 1.00 52.09 86 GLN A N 1
ATOM 625 C CA . GLN A 1 86 ? 4.806 -18.868 -7.842 1.00 52.09 86 GLN A CA 1
ATOM 626 C C . GLN A 1 86 ? 4.846 -17.397 -7.417 1.00 52.09 86 GLN A C 1
ATOM 628 O O . GLN A 1 86 ? 4.795 -17.129 -6.232 1.00 52.09 86 GLN A O 1
ATOM 633 N N . GLY A 1 87 ? 4.798 -16.433 -8.340 1.00 54.06 87 GLY A N 1
ATOM 634 C CA . GLY A 1 87 ? 4.663 -15.012 -8.005 1.00 54.06 87 GLY A CA 1
ATOM 635 C C . GLY A 1 87 ? 3.337 -14.650 -7.340 1.00 54.06 87 GLY A C 1
ATOM 636 O O . GLY A 1 87 ? 3.321 -13.853 -6.406 1.00 54.06 87 GLY A O 1
ATOM 637 N N . ALA A 1 88 ? 2.232 -15.247 -7.796 1.00 57.81 88 ALA A N 1
ATOM 638 C CA . ALA A 1 88 ? 0.925 -15.080 -7.164 1.00 57.81 88 ALA A CA 1
ATOM 639 C C . ALA A 1 88 ? 0.883 -15.720 -5.765 1.00 57.81 88 ALA A C 1
ATOM 641 O O . ALA A 1 88 ? 0.417 -15.089 -4.822 1.00 57.81 88 ALA A O 1
ATOM 642 N N . ALA A 1 89 ? 1.431 -16.930 -5.614 1.00 56.62 89 ALA A N 1
ATOM 643 C CA . ALA A 1 89 ? 1.567 -17.603 -4.325 1.00 56.62 89 ALA A CA 1
ATOM 644 C C . ALA A 1 89 ? 2.494 -16.830 -3.380 1.00 56.62 89 ALA A C 1
ATOM 646 O O . ALA A 1 89 ? 2.149 -16.635 -2.224 1.00 56.62 89 ALA A O 1
ATOM 647 N N . VAL A 1 90 ? 3.619 -16.311 -3.876 1.00 56.19 90 VAL A N 1
ATOM 648 C CA . VAL A 1 90 ? 4.537 -15.464 -3.107 1.00 56.19 90 VAL A CA 1
ATOM 649 C C . VAL A 1 90 ? 3.846 -14.180 -2.673 1.00 56.19 90 VAL A C 1
ATOM 651 O O . VAL A 1 90 ? 4.046 -13.781 -1.539 1.00 56.19 90 VAL A O 1
ATOM 654 N N . ASN A 1 91 ? 3.011 -13.551 -3.508 1.00 67.06 91 ASN A N 1
ATOM 655 C CA . ASN A 1 91 ? 2.271 -12.350 -3.108 1.00 67.06 91 ASN A CA 1
ATOM 656 C C . ASN A 1 91 ? 1.172 -12.655 -2.077 1.00 67.06 91 ASN A C 1
ATOM 658 O O . ASN A 1 91 ? 1.023 -11.917 -1.110 1.00 67.06 91 ASN A O 1
ATOM 662 N N . LEU A 1 92 ? 0.438 -13.760 -2.248 1.00 61.44 92 LEU A N 1
ATOM 663 C CA . LEU A 1 92 ? -0.587 -14.201 -1.297 1.00 61.44 92 LEU A CA 1
ATOM 664 C C . LEU A 1 92 ? 0.021 -14.631 0.045 1.00 61.44 92 LEU A C 1
ATOM 666 O O . LEU A 1 92 ? -0.574 -14.397 1.089 1.00 61.44 92 LEU A O 1
ATOM 670 N N . LEU A 1 93 ? 1.204 -15.241 0.028 1.00 64.25 93 LEU A N 1
ATOM 671 C CA . LEU A 1 93 ? 1.954 -15.639 1.220 1.00 64.25 93 LEU A CA 1
ATOM 672 C C . LEU A 1 93 ? 2.882 -14.525 1.722 1.00 64.25 93 LEU A C 1
ATOM 674 O O . LEU A 1 93 ? 3.606 -14.729 2.694 1.00 64.25 93 LEU A O 1
ATOM 678 N N . ASN A 1 94 ? 2.882 -13.352 1.079 1.00 66.00 94 ASN A N 1
ATOM 679 C CA . ASN A 1 94 ? 3.747 -12.251 1.468 1.00 66.00 94 ASN A CA 1
ATOM 680 C C . ASN A 1 94 ? 3.217 -11.634 2.772 1.00 66.00 94 ASN A C 1
ATOM 682 O O . ASN A 1 94 ? 2.152 -11.002 2.745 1.00 66.00 94 ASN A O 1
ATOM 686 N N . PRO A 1 95 ? 3.953 -11.723 3.896 1.00 65.88 95 PRO A N 1
ATOM 687 C CA . PRO A 1 95 ? 3.519 -11.121 5.153 1.00 65.88 95 PRO A CA 1
ATOM 688 C C . PRO A 1 95 ? 3.325 -9.608 5.017 1.00 65.88 95 PRO A C 1
ATOM 690 O O . PRO A 1 95 ? 2.435 -9.045 5.644 1.00 65.88 95 PRO A O 1
ATOM 693 N N . GLN A 1 96 ? 4.080 -8.943 4.140 1.00 66.38 96 GLN A N 1
ATOM 694 C CA . GLN A 1 96 ? 3.928 -7.511 3.899 1.00 66.38 96 GLN A CA 1
ATOM 695 C C . GLN A 1 96 ? 2.568 -7.162 3.277 1.00 66.38 96 GLN A C 1
ATOM 697 O O . GLN A 1 96 ? 1.986 -6.136 3.629 1.00 66.38 96 GLN A O 1
ATOM 702 N N . ALA A 1 97 ? 2.046 -8.005 2.380 1.00 73.81 97 ALA A N 1
ATOM 703 C CA . ALA A 1 97 ? 0.752 -7.775 1.743 1.00 73.81 97 ALA A CA 1
ATOM 704 C C . ALA A 1 97 ? -0.396 -7.958 2.747 1.00 73.81 97 ALA A C 1
ATOM 706 O O . ALA A 1 97 ? -1.307 -7.131 2.796 1.00 73.81 97 ALA A O 1
ATOM 707 N N . TRP A 1 98 ? -0.305 -8.979 3.607 1.00 75.69 98 TRP A N 1
ATOM 708 C CA . TRP A 1 98 ? -1.232 -9.168 4.724 1.00 75.69 98 TRP A CA 1
ATOM 709 C C . TRP A 1 98 ? -1.174 -8.020 5.722 1.00 75.69 98 TRP A C 1
ATOM 711 O O . TRP A 1 98 ? -2.220 -7.487 6.077 1.00 75.69 98 TRP A O 1
ATOM 721 N N . ILE A 1 99 ? 0.018 -7.591 6.142 1.00 75.25 99 ILE A N 1
ATOM 722 C CA . ILE A 1 99 ? 0.173 -6.463 7.069 1.00 75.25 99 ILE A CA 1
ATOM 723 C C . ILE A 1 99 ? -0.449 -5.201 6.468 1.00 75.25 99 ILE A C 1
ATOM 725 O O . ILE A 1 99 ? -1.209 -4.518 7.145 1.00 75.25 99 ILE A O 1
ATOM 729 N N . PHE A 1 100 ? -0.198 -4.908 5.188 1.00 82.00 100 PHE A N 1
ATOM 730 C CA . PHE A 1 100 ? -0.815 -3.758 4.530 1.00 82.00 100 PHE A CA 1
ATOM 731 C C . PHE A 1 100 ? -2.345 -3.868 4.505 1.00 82.00 100 PHE A C 1
ATOM 733 O O . PHE A 1 100 ? -3.042 -2.955 4.951 1.00 82.00 100 PHE A O 1
ATOM 740 N N . TRP A 1 101 ? -2.895 -4.977 4.007 1.00 86.00 101 TRP A N 1
ATOM 741 C CA . TRP A 1 101 ? -4.345 -5.102 3.866 1.00 86.00 101 TRP A CA 1
ATOM 742 C C . TRP A 1 101 ? -5.072 -5.202 5.204 1.00 86.00 101 TRP A C 1
ATOM 744 O O . TRP A 1 101 ? -6.170 -4.672 5.310 1.00 86.00 101 TRP A O 1
ATOM 754 N N . THR A 1 102 ? -4.467 -5.781 6.238 1.00 81.44 102 THR A N 1
ATOM 755 C CA . THR A 1 102 ? -5.080 -5.879 7.573 1.00 81.44 102 THR A CA 1
ATOM 756 C C . THR A 1 102 ? -4.923 -4.600 8.391 1.00 81.44 102 THR A C 1
ATOM 758 O O . THR A 1 102 ? -5.885 -4.177 9.028 1.00 81.44 102 THR A O 1
ATOM 761 N N . ALA A 1 103 ? -3.755 -3.954 8.354 1.00 78.19 103 ALA A N 1
ATOM 762 C CA . ALA A 1 103 ? -3.464 -2.790 9.190 1.00 78.19 103 ALA A CA 1
ATOM 763 C C . ALA A 1 103 ? -3.843 -1.453 8.540 1.00 78.19 103 ALA A C 1
ATOM 765 O O . ALA A 1 103 ? -4.025 -0.463 9.240 1.00 78.19 103 ALA A O 1
ATOM 766 N N . VAL A 1 104 ? -3.967 -1.397 7.210 1.00 80.94 104 VAL A N 1
ATOM 767 C CA . VAL A 1 104 ? -4.163 -0.138 6.471 1.00 80.94 104 VAL A CA 1
ATOM 768 C C . VAL A 1 104 ? -5.372 -0.207 5.552 1.00 80.94 104 VAL A C 1
ATOM 770 O O . VAL A 1 104 ? -6.319 0.567 5.703 1.00 80.94 104 VAL A O 1
ATOM 773 N N . GLY A 1 105 ? -5.352 -1.141 4.600 1.00 84.75 105 GLY A N 1
ATOM 774 C CA . GLY A 1 105 ? -6.337 -1.185 3.526 1.00 84.75 105 GLY A CA 1
ATOM 775 C C . GLY A 1 105 ? -7.745 -1.518 4.020 1.00 84.75 105 GLY A C 1
ATOM 776 O O . GLY A 1 105 ? -8.688 -0.789 3.725 1.00 84.75 105 GLY A O 1
ATOM 777 N N . ALA A 1 106 ? -7.901 -2.576 4.814 1.00 86.19 106 ALA A N 1
ATOM 778 C CA . ALA A 1 106 ? -9.193 -2.994 5.347 1.00 86.19 106 ALA A CA 1
ATOM 779 C C . ALA A 1 106 ? -9.805 -1.996 6.346 1.00 86.19 106 ALA A C 1
ATOM 781 O O . ALA A 1 106 ? -10.989 -1.706 6.177 1.00 86.19 106 ALA A O 1
ATOM 782 N N . PRO A 1 107 ? -9.077 -1.412 7.325 1.00 83.69 107 PRO A N 1
ATOM 783 C CA . PRO A 1 107 ? -9.642 -0.359 8.171 1.00 83.69 107 PRO A CA 1
ATOM 784 C C . PRO A 1 107 ? -10.171 0.819 7.346 1.00 83.69 107 PRO A C 1
ATOM 786 O O . PRO A 1 107 ? -11.298 1.272 7.560 1.00 83.69 107 PRO A O 1
ATOM 789 N N . LEU A 1 108 ? -9.393 1.269 6.352 1.00 83.62 108 LEU A N 1
ATOM 790 C CA . LEU A 1 108 ? -9.780 2.367 5.471 1.00 83.62 108 LEU A CA 1
ATOM 791 C C . LEU A 1 108 ? -11.021 2.015 4.640 1.00 83.62 108 LEU A C 1
ATOM 793 O O . LEU A 1 108 ? -11.947 2.822 4.555 1.00 83.62 108 LEU A O 1
ATOM 797 N N . LEU A 1 109 ? -11.070 0.813 4.063 1.00 87.25 109 LEU A N 1
ATOM 798 C CA . LEU A 1 109 ? -12.198 0.328 3.265 1.00 87.25 109 LEU A CA 1
ATOM 799 C C . LEU A 1 109 ? -13.469 0.148 4.090 1.00 87.25 109 LEU A C 1
ATOM 801 O O . LEU A 1 109 ? -14.530 0.601 3.672 1.00 87.25 109 LEU A O 1
ATOM 805 N N . VAL A 1 110 ? -13.380 -0.495 5.257 1.00 85.81 110 VAL A N 1
ATOM 806 C CA . VAL A 1 110 ? -14.537 -0.728 6.133 1.00 85.81 110 VAL A CA 1
ATOM 807 C C . VAL A 1 110 ? -15.166 0.600 6.533 1.00 85.81 110 VAL A C 1
ATOM 809 O O . VAL A 1 110 ? -16.384 0.737 6.450 1.00 85.81 110 VAL A O 1
ATOM 812 N N . ARG A 1 111 ? -14.343 1.582 6.911 1.00 79.44 111 ARG A N 1
ATOM 813 C CA . ARG A 1 111 ? -14.822 2.902 7.319 1.00 79.44 111 ARG A CA 1
ATOM 814 C C . ARG A 1 111 ? -15.377 3.710 6.148 1.00 79.44 111 ARG A C 1
ATOM 816 O O . ARG A 1 111 ? -16.506 4.184 6.208 1.00 79.44 111 ARG A O 1
ATOM 823 N N . THR A 1 112 ? -14.623 3.837 5.056 1.00 83.25 112 THR A N 1
ATOM 824 C CA . THR A 1 112 ? -15.086 4.603 3.884 1.00 83.25 112 THR A CA 1
ATOM 825 C C . THR A 1 112 ? -16.334 3.994 3.256 1.00 83.25 112 THR A C 1
ATOM 827 O O . THR A 1 112 ? -17.191 4.741 2.805 1.00 83.25 112 THR A O 1
ATOM 830 N N . ALA A 1 113 ? -16.502 2.669 3.292 1.00 83.88 113 ALA A N 1
ATOM 831 C CA . ALA A 1 113 ? -17.728 2.020 2.840 1.00 83.88 113 ALA A CA 1
ATOM 832 C C . ALA A 1 113 ? -18.945 2.323 3.733 1.00 83.88 113 ALA A C 1
ATOM 834 O O . ALA A 1 113 ? -20.065 2.301 3.230 1.00 83.88 113 ALA A O 1
ATOM 835 N N . GLN A 1 114 ? -18.744 2.606 5.027 1.00 81.56 114 GLN A N 1
ATOM 836 C CA . GLN A 1 114 ? -19.814 3.020 5.945 1.00 81.56 114 GLN A CA 1
ATOM 837 C C . GLN A 1 114 ? -20.216 4.486 5.738 1.00 81.56 114 GLN A C 1
ATOM 839 O O . GLN A 1 114 ? -21.398 4.804 5.804 1.00 81.56 114 GLN A O 1
ATOM 844 N N . GLU A 1 115 ? -19.253 5.369 5.463 1.00 80.62 115 GLU A N 1
ATOM 845 C CA . GLU A 1 115 ? -19.510 6.802 5.264 1.00 80.62 115 GLU A CA 1
ATOM 846 C C . GLU A 1 115 ? -19.969 7.122 3.827 1.00 80.62 115 GLU A C 1
ATOM 848 O O . GLU A 1 115 ? -20.938 7.852 3.621 1.00 80.62 115 GLU A O 1
ATOM 853 N N . ARG A 1 116 ? -19.256 6.604 2.814 1.00 84.19 116 ARG A N 1
ATOM 854 C CA . ARG A 1 116 ? -19.479 6.858 1.378 1.00 84.19 116 ARG A CA 1
ATOM 855 C C . ARG A 1 116 ? -19.026 5.658 0.523 1.00 84.19 116 ARG A C 1
ATOM 857 O O . ARG A 1 116 ? -17.869 5.623 0.097 1.00 84.19 116 ARG A O 1
ATOM 864 N N . PRO A 1 117 ? -19.923 4.719 0.162 1.00 79.88 117 PRO A N 1
ATOM 865 C CA . PRO A 1 117 ? -19.576 3.508 -0.597 1.00 79.88 117 PRO A CA 1
ATOM 866 C C . PRO A 1 117 ? -18.775 3.764 -1.885 1.00 79.88 117 PRO A C 1
ATOM 868 O O . PRO A 1 117 ? -17.806 3.062 -2.173 1.00 79.88 117 PRO A O 1
ATOM 871 N N . TRP A 1 118 ? -19.114 4.824 -2.624 1.00 80.50 118 TRP A N 1
ATOM 872 C CA . TRP A 1 118 ? -18.409 5.217 -3.849 1.00 80.50 118 TRP A CA 1
ATOM 873 C C . TRP A 1 118 ? -16.949 5.624 -3.616 1.00 80.50 118 TRP A C 1
ATOM 875 O O . TRP A 1 118 ? -16.111 5.421 -4.492 1.00 80.50 118 TRP A O 1
ATOM 885 N N . ALA A 1 119 ? -16.616 6.150 -2.435 1.00 77.94 119 ALA A N 1
ATOM 886 C CA . ALA A 1 119 ? -15.242 6.504 -2.088 1.00 77.94 119 ALA A CA 1
ATOM 887 C C . ALA A 1 119 ? -14.366 5.257 -1.883 1.00 77.94 119 ALA A C 1
ATOM 889 O O . ALA A 1 119 ? -13.197 5.270 -2.266 1.00 77.94 119 ALA A O 1
ATOM 890 N N . ALA A 1 120 ? -14.928 4.163 -1.354 1.00 79.31 120 ALA A N 1
ATOM 891 C CA . ALA A 1 120 ? -14.225 2.884 -1.243 1.00 79.31 120 ALA A CA 1
ATOM 892 C C . ALA A 1 120 ? -13.926 2.285 -2.630 1.00 79.31 120 ALA A C 1
ATOM 894 O O . ALA A 1 120 ? -12.812 1.825 -2.883 1.00 79.31 120 ALA A O 1
ATOM 895 N N . VAL A 1 121 ? -14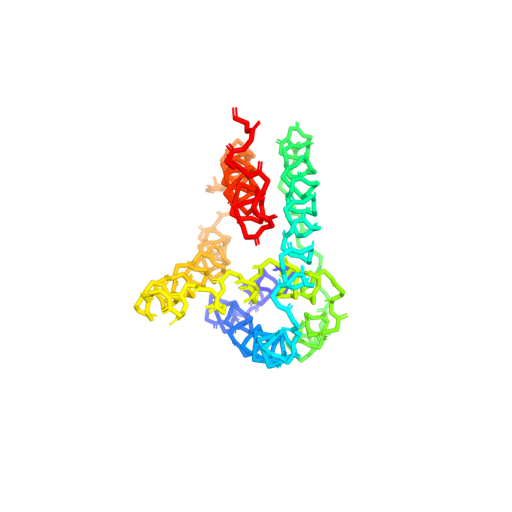.890 2.363 -3.558 1.00 82.19 121 VAL A N 1
ATOM 896 C CA . VAL A 1 121 ? -14.693 1.954 -4.961 1.00 82.19 121 VAL A CA 1
ATOM 897 C C . VAL A 1 121 ? -13.629 2.820 -5.637 1.00 82.19 121 VAL A C 1
ATOM 899 O O . VAL A 1 121 ? -12.723 2.285 -6.272 1.00 82.19 121 VAL A O 1
ATOM 902 N N . GLY A 1 122 ? -13.688 4.143 -5.457 1.00 80.44 122 GLY A N 1
ATOM 903 C CA . GLY A 1 122 ? -12.690 5.074 -5.987 1.00 80.44 122 GLY A CA 1
ATOM 904 C C . GLY A 1 122 ? -11.281 4.803 -5.455 1.00 80.44 122 GLY A C 1
ATOM 905 O O . GLY A 1 122 ? -10.326 4.799 -6.230 1.00 80.44 122 GLY A O 1
ATOM 906 N N . PHE A 1 123 ? -11.146 4.498 -4.160 1.00 81.19 123 PHE A N 1
ATOM 907 C CA . PHE A 1 123 ? -9.873 4.094 -3.562 1.00 81.19 123 PHE A CA 1
ATOM 908 C C . PHE A 1 123 ? -9.325 2.810 -4.198 1.00 81.19 123 PHE A C 1
ATOM 910 O O . PHE A 1 123 ? -8.165 2.792 -4.606 1.00 81.19 123 PHE A O 1
ATOM 917 N N . LEU A 1 124 ? -10.143 1.759 -4.333 1.00 82.69 124 LEU A N 1
ATOM 918 C CA . LEU A 1 124 ? -9.719 0.507 -4.973 1.00 82.69 124 LEU A CA 1
ATOM 919 C C . LEU A 1 124 ? -9.330 0.721 -6.436 1.00 82.69 124 LEU A C 1
ATOM 921 O O . LEU A 1 124 ? -8.300 0.213 -6.876 1.00 82.69 124 LEU A O 1
ATOM 925 N N . ALA A 1 125 ? -10.119 1.500 -7.178 1.00 79.44 125 ALA A N 1
ATOM 926 C CA . ALA A 1 125 ? -9.835 1.824 -8.569 1.00 79.44 125 ALA A CA 1
ATOM 927 C C . ALA A 1 125 ? -8.497 2.562 -8.705 1.00 79.44 125 ALA A C 1
ATOM 929 O O . ALA A 1 125 ? -7.651 2.149 -9.497 1.00 79.44 125 ALA A O 1
ATOM 930 N N . ALA A 1 126 ? -8.264 3.598 -7.893 1.00 78.56 126 ALA A N 1
ATOM 931 C CA . ALA A 1 126 ? -7.001 4.330 -7.878 1.00 78.56 126 ALA A CA 1
ATOM 932 C C . ALA A 1 126 ? -5.827 3.429 -7.464 1.00 78.56 126 ALA A C 1
ATOM 934 O O . ALA A 1 126 ? -4.791 3.428 -8.129 1.00 78.56 126 ALA A O 1
ATOM 935 N N . PHE A 1 127 ? -5.997 2.616 -6.418 1.00 82.00 127 PHE A N 1
ATOM 936 C CA . PHE A 1 127 ? -4.980 1.680 -5.943 1.00 82.00 127 PHE A CA 1
ATOM 937 C C . PHE A 1 127 ? -4.566 0.700 -7.043 1.00 82.00 127 PHE A C 1
ATOM 939 O O . PHE A 1 127 ? -3.383 0.607 -7.367 1.00 82.00 127 PHE A O 1
ATOM 946 N N . PHE A 1 128 ? -5.523 0.009 -7.669 1.00 78.94 128 PHE A N 1
ATOM 947 C CA . PHE A 1 128 ? -5.221 -0.956 -8.724 1.00 78.94 128 PHE A CA 1
ATOM 948 C C . PHE A 1 128 ? -4.691 -0.292 -9.993 1.00 78.94 128 PHE A C 1
ATOM 950 O O . PHE A 1 128 ? -3.759 -0.823 -10.603 1.00 78.94 128 PHE A O 1
ATOM 957 N N . LEU A 1 129 ? -5.211 0.882 -10.363 1.00 78.31 129 LEU A N 1
ATOM 958 C CA . LEU A 1 129 ? -4.704 1.650 -11.498 1.00 78.31 129 LEU A CA 1
ATOM 959 C C . LEU A 1 129 ? -3.235 2.027 -11.295 1.00 78.31 129 LEU A C 1
ATOM 961 O O . LEU A 1 129 ? -2.427 1.791 -12.188 1.00 78.31 129 LEU A O 1
ATOM 965 N N . LEU A 1 130 ? -2.855 2.547 -10.126 1.00 76.88 130 LEU A N 1
ATOM 966 C CA . LEU A 1 130 ? -1.452 2.841 -9.826 1.00 76.88 130 LEU A CA 1
ATOM 967 C C . LEU A 1 130 ? -0.610 1.561 -9.727 1.00 76.88 130 LEU A C 1
ATOM 969 O O . LEU A 1 130 ? 0.495 1.501 -10.273 1.00 76.88 130 LEU A O 1
ATOM 973 N N . LEU A 1 131 ? -1.121 0.518 -9.071 1.00 74.19 131 LEU A N 1
ATOM 974 C CA . LEU A 1 131 ? -0.394 -0.728 -8.827 1.00 74.19 131 LEU A CA 1
ATOM 975 C C . LEU A 1 131 ? -0.071 -1.486 -10.121 1.00 74.19 131 LEU A C 1
ATOM 977 O O . LEU A 1 131 ? 1.031 -2.029 -10.259 1.00 74.19 131 LEU A O 1
ATOM 981 N N . ILE A 1 132 ? -1.030 -1.562 -11.041 1.00 73.75 132 ILE A N 1
ATOM 982 C CA . ILE A 1 132 ? -0.902 -2.264 -12.324 1.00 73.75 132 ILE A CA 1
ATOM 983 C C . ILE A 1 132 ? -0.322 -1.313 -13.366 1.00 73.75 132 ILE A C 1
ATOM 985 O O . ILE A 1 132 ? 0.616 -1.679 -14.071 1.00 73.75 132 ILE A O 1
ATOM 989 N N . GLY A 1 133 ? -0.821 -0.078 -13.425 1.00 71.81 133 GLY A N 1
ATOM 990 C CA . GLY A 1 133 ? -0.379 0.944 -14.369 1.00 71.81 133 GLY A CA 1
ATOM 991 C C . GLY A 1 133 ? 1.115 1.223 -14.259 1.00 71.81 133 GLY A C 1
ATOM 992 O O . GLY A 1 133 ? 1.799 1.197 -15.275 1.00 71.81 133 GLY A O 1
ATOM 993 N N . SER A 1 134 ? 1.667 1.358 -13.048 1.00 70.12 134 SER A N 1
ATOM 994 C CA . SER A 1 134 ? 3.121 1.523 -12.860 1.00 70.12 134 SER A CA 1
ATOM 995 C C . SER A 1 134 ? 3.934 0.341 -13.409 1.00 70.12 134 SER A C 1
ATOM 997 O O . SER A 1 134 ? 4.949 0.543 -14.077 1.00 70.12 134 SER A O 1
ATOM 999 N N . LYS A 1 135 ? 3.470 -0.901 -13.198 1.00 68.75 135 LYS A N 1
ATOM 1000 C CA . LYS A 1 135 ? 4.096 -2.124 -13.737 1.00 68.75 135 LYS A CA 1
ATOM 1001 C C . LYS A 1 135 ? 4.050 -2.156 -15.263 1.00 68.75 135 LYS A C 1
ATOM 1003 O O . LYS A 1 135 ? 5.036 -2.530 -15.895 1.00 68.75 135 LYS A O 1
ATOM 1008 N N . VAL A 1 136 ? 2.913 -1.776 -15.844 1.00 68.00 136 VAL A N 1
ATOM 1009 C CA . VAL A 1 136 ? 2.690 -1.754 -17.296 1.00 68.00 136 VAL A CA 1
ATOM 1010 C C . VAL A 1 136 ? 3.504 -0.645 -17.960 1.00 68.00 136 VAL A C 1
ATOM 1012 O O . VAL A 1 136 ? 4.139 -0.899 -18.981 1.00 68.00 136 VAL A O 1
ATOM 1015 N N . VAL A 1 137 ? 3.555 0.551 -17.368 1.00 73.00 137 VAL A N 1
ATOM 1016 C CA . VAL A 1 137 ? 4.402 1.660 -17.833 1.00 73.00 137 VAL A CA 1
ATOM 1017 C C . VAL A 1 137 ? 5.869 1.247 -17.803 1.00 73.00 137 VAL A C 1
ATOM 1019 O O . VAL A 1 137 ? 6.565 1.405 -18.802 1.00 73.00 137 VAL A O 1
ATOM 1022 N N . LEU A 1 138 ? 6.332 0.633 -16.710 1.00 67.69 138 LEU A N 1
ATOM 1023 C CA . LEU A 1 138 ? 7.705 0.140 -16.616 1.00 67.69 138 LEU A CA 1
ATOM 1024 C C . LEU A 1 138 ? 8.003 -0.931 -17.677 1.00 67.69 138 LEU A C 1
ATOM 1026 O O . LEU A 1 138 ? 9.041 -0.873 -18.332 1.00 67.69 138 LEU A O 1
ATOM 1030 N N . ALA A 1 139 ? 7.085 -1.876 -17.895 1.00 64.00 139 ALA A N 1
ATOM 1031 C CA . ALA A 1 139 ? 7.202 -2.866 -18.964 1.00 64.00 139 ALA A CA 1
ATOM 1032 C C . ALA A 1 139 ? 7.280 -2.208 -20.353 1.00 64.00 139 ALA A C 1
ATOM 1034 O O . ALA A 1 139 ? 8.126 -2.582 -21.163 1.00 64.00 139 ALA A O 1
ATOM 1035 N N . ALA A 1 140 ? 6.444 -1.203 -20.626 1.00 66.81 140 ALA A N 1
ATOM 1036 C CA . ALA A 1 140 ? 6.441 -0.478 -21.894 1.00 66.81 140 ALA A CA 1
ATOM 1037 C C . ALA A 1 140 ? 7.744 0.306 -22.122 1.00 66.81 140 ALA A C 1
ATOM 1039 O O . ALA A 1 140 ? 8.287 0.273 -23.226 1.00 66.81 140 ALA A O 1
ATOM 1040 N N . LEU A 1 141 ? 8.269 0.968 -21.086 1.00 67.69 141 LEU A N 1
ATOM 1041 C CA . LEU A 1 141 ? 9.551 1.678 -21.142 1.00 67.69 141 LEU A CA 1
ATOM 1042 C C . LEU A 1 141 ? 10.709 0.710 -21.409 1.00 67.69 141 LEU A C 1
ATOM 1044 O O . LEU A 1 141 ? 11.541 0.965 -22.275 1.00 67.69 141 LEU A O 1
ATOM 1048 N N . LEU A 1 142 ? 10.722 -0.442 -20.735 1.00 64.81 142 LEU A N 1
ATOM 1049 C CA . LEU A 1 142 ? 11.735 -1.477 -20.952 1.00 64.81 142 LEU A CA 1
ATOM 1050 C C . LEU A 1 142 ? 11.647 -2.105 -22.351 1.00 64.81 142 LEU A C 1
ATOM 1052 O O . LEU A 1 142 ? 12.684 -2.394 -22.945 1.00 64.81 142 LEU A O 1
ATOM 1056 N N . ALA A 1 143 ? 10.436 -2.289 -22.884 1.00 63.56 143 ALA A N 1
ATOM 1057 C CA . ALA A 1 143 ? 10.210 -2.828 -24.225 1.00 63.56 143 ALA A CA 1
ATOM 1058 C C . ALA A 1 143 ? 10.591 -1.843 -25.345 1.00 63.56 143 ALA A C 1
ATOM 1060 O O . ALA A 1 143 ? 11.039 -2.280 -26.401 1.00 63.56 143 ALA A O 1
ATOM 1061 N N . ARG A 1 144 ? 10.434 -0.528 -25.123 1.00 67.00 144 ARG A N 1
ATOM 1062 C CA . ARG A 1 144 ? 10.800 0.526 -26.092 1.00 67.00 144 ARG A CA 1
ATOM 1063 C C . ARG A 1 144 ? 12.285 0.905 -26.078 1.00 67.00 144 ARG A C 1
ATOM 1065 O O . ARG A 1 144 ? 12.738 1.568 -27.004 1.00 67.00 144 ARG A O 1
ATOM 1072 N N . GLY A 1 145 ? 13.041 0.466 -25.073 1.00 61.03 145 GLY A N 1
ATOM 1073 C CA . GLY A 1 145 ? 14.491 0.637 -25.001 1.00 61.03 145 GLY A CA 1
ATOM 1074 C C . GLY A 1 145 ? 14.959 1.238 -23.677 1.00 61.03 145 GLY A C 1
ATOM 1075 O O . GLY A 1 145 ? 14.383 2.186 -23.148 1.00 61.03 145 GLY A O 1
ATOM 1076 N N . ARG A 1 146 ? 16.069 0.698 -23.159 1.00 57.22 146 ARG A N 1
ATOM 1077 C CA . ARG A 1 146 ? 16.669 1.030 -21.849 1.00 57.22 146 ARG A CA 1
ATOM 1078 C C . ARG A 1 146 ? 17.041 2.513 -21.698 1.00 57.22 146 ARG A C 1
ATOM 1080 O O . ARG A 1 146 ? 17.128 2.997 -20.579 1.00 57.22 146 ARG A O 1
ATOM 1087 N N . HIS A 1 147 ? 17.232 3.223 -22.813 1.00 58.19 147 HIS A N 1
ATOM 1088 C CA . HIS A 1 147 ? 17.651 4.627 -22.852 1.00 58.19 147 HIS A CA 1
ATOM 1089 C C . HIS A 1 147 ? 16.575 5.629 -22.403 1.00 58.19 147 HIS A C 1
ATOM 1091 O O . HIS A 1 147 ? 16.912 6.774 -22.123 1.00 58.19 147 HIS A O 1
ATOM 1097 N N . LEU A 1 148 ? 15.303 5.221 -22.298 1.00 60.88 148 LEU A N 1
ATOM 1098 C CA . LEU A 1 148 ? 14.219 6.100 -21.830 1.00 60.88 148 LEU A CA 1
ATOM 1099 C C . LEU A 1 148 ? 14.089 6.153 -20.298 1.00 60.88 148 LEU A C 1
ATOM 1101 O O . LEU A 1 148 ? 13.397 7.019 -19.768 1.00 60.88 148 LEU A O 1
ATOM 1105 N N . LEU A 1 149 ? 14.731 5.233 -19.572 1.00 65.19 149 LEU A N 1
ATOM 1106 C CA . LEU A 1 149 ? 14.717 5.196 -18.110 1.00 65.19 149 LEU A CA 1
ATOM 1107 C C . LEU A 1 149 ? 15.998 5.847 -17.587 1.00 65.19 149 LEU A C 1
ATOM 1109 O O . LEU A 1 149 ? 17.084 5.288 -17.714 1.00 65.19 149 LEU A O 1
ATOM 1113 N N . SER A 1 150 ? 15.878 7.027 -16.980 1.00 74.31 150 SER A N 1
ATOM 1114 C CA . SER A 1 150 ? 16.988 7.662 -16.270 1.00 74.31 150 SER A CA 1
ATOM 1115 C C . SER A 1 150 ? 16.943 7.315 -14.782 1.00 74.31 150 SER A C 1
ATOM 1117 O O . SER A 1 150 ? 15.872 7.182 -14.183 1.00 74.31 150 SER A O 1
ATOM 1119 N N . VAL A 1 151 ? 18.118 7.210 -14.156 1.00 75.12 151 VAL A N 1
ATOM 1120 C CA . VAL A 1 151 ? 18.234 7.056 -12.695 1.00 75.12 151 VAL A CA 1
ATOM 1121 C C . VAL A 1 151 ? 17.532 8.217 -11.980 1.00 75.12 151 VAL A C 1
ATOM 1123 O O . VAL A 1 151 ? 16.830 7.998 -10.998 1.00 75.12 151 VAL A O 1
ATOM 1126 N N . ALA A 1 152 ? 17.635 9.438 -12.517 1.00 78.56 152 ALA A N 1
ATOM 1127 C CA . ALA A 1 152 ? 16.946 10.613 -11.988 1.00 78.56 152 ALA A CA 1
ATOM 1128 C C . ALA A 1 152 ? 15.415 10.450 -11.993 1.00 78.56 152 ALA A C 1
ATOM 1130 O O . ALA A 1 152 ? 14.776 10.673 -10.967 1.00 78.56 152 ALA A O 1
ATOM 1131 N N . GLY A 1 153 ? 14.824 9.994 -13.105 1.00 75.88 153 GLY A N 1
ATOM 1132 C CA . GLY A 1 153 ? 13.379 9.761 -13.203 1.00 75.88 153 GLY A CA 1
ATOM 1133 C C . GLY A 1 153 ? 12.886 8.696 -12.221 1.00 75.88 153 GLY A C 1
ATOM 1134 O O . GLY A 1 153 ? 11.870 8.889 -11.552 1.00 75.88 153 GLY A O 1
ATOM 1135 N N . TYR A 1 154 ? 13.647 7.609 -12.057 1.00 74.62 154 TYR A N 1
ATOM 1136 C CA . TYR A 1 154 ? 13.348 6.579 -11.059 1.00 74.62 154 TYR A CA 1
ATOM 1137 C C . TYR A 1 154 ? 13.407 7.130 -9.621 1.00 74.62 154 TYR A C 1
ATOM 1139 O O . TYR A 1 154 ? 12.511 6.861 -8.818 1.00 74.62 154 TYR A O 1
ATOM 1147 N N . ARG A 1 155 ? 14.407 7.965 -9.303 1.00 77.75 155 ARG A N 1
ATOM 1148 C CA . ARG A 1 155 ? 14.529 8.626 -7.990 1.00 77.75 155 ARG A CA 1
ATOM 1149 C C . ARG A 1 155 ? 13.371 9.578 -7.699 1.00 77.75 155 ARG A C 1
ATOM 1151 O O . ARG A 1 155 ? 12.857 9.565 -6.579 1.00 77.75 155 ARG A O 1
ATOM 1158 N N . TYR A 1 156 ? 12.938 10.369 -8.683 1.00 79.19 156 TYR A N 1
ATOM 1159 C CA . TYR A 1 156 ? 11.772 11.248 -8.539 1.00 79.19 156 TYR A CA 1
ATOM 1160 C C . TYR A 1 156 ? 10.494 10.452 -8.279 1.00 79.19 156 TYR A C 1
ATOM 1162 O O . TYR A 1 156 ? 9.764 10.778 -7.346 1.00 79.19 156 TYR A O 1
ATOM 1170 N N . ALA A 1 157 ? 10.252 9.378 -9.034 1.00 75.25 157 ALA A N 1
ATOM 1171 C CA . ALA A 1 157 ? 9.085 8.522 -8.831 1.00 75.25 157 ALA A CA 1
ATOM 1172 C C . ALA A 1 157 ? 9.070 7.885 -7.429 1.00 75.25 157 ALA A C 1
ATOM 1174 O O . ALA A 1 157 ? 8.049 7.930 -6.742 1.00 75.25 157 ALA A O 1
ATOM 1175 N N . MET A 1 158 ? 10.208 7.349 -6.975 1.00 70.69 158 MET A N 1
ATOM 1176 C CA . MET A 1 158 ? 10.351 6.776 -5.629 1.00 70.69 158 MET A CA 1
ATOM 1177 C C . MET A 1 158 ? 10.138 7.825 -4.530 1.00 70.69 158 MET A C 1
ATOM 1179 O O . MET A 1 158 ? 9.453 7.566 -3.543 1.00 70.69 158 MET A O 1
ATOM 1183 N N . THR A 1 159 ? 10.669 9.034 -4.721 1.00 75.19 159 THR A N 1
ATOM 1184 C CA . THR A 1 159 ? 10.512 10.145 -3.771 1.00 75.19 159 THR A CA 1
ATOM 1185 C C . THR A 1 159 ? 9.058 10.619 -3.702 1.00 75.19 159 THR A C 1
ATOM 1187 O O . THR A 1 159 ? 8.521 10.795 -2.612 1.00 75.19 159 THR A O 1
ATOM 1190 N N . ALA A 1 160 ? 8.385 10.752 -4.848 1.00 77.19 160 ALA A N 1
ATOM 1191 C CA . ALA A 1 160 ? 6.958 11.064 -4.901 1.00 77.19 160 ALA A CA 1
ATOM 1192 C C . ALA A 1 160 ? 6.121 9.990 -4.184 1.00 77.19 160 ALA A C 1
ATOM 1194 O O . ALA A 1 160 ? 5.243 10.324 -3.392 1.00 77.19 160 ALA A O 1
ATOM 1195 N N . CYS A 1 161 ? 6.437 8.704 -4.386 1.00 72.69 161 CYS A N 1
ATOM 1196 C CA . CYS A 1 161 ? 5.789 7.609 -3.659 1.00 72.69 161 CYS A CA 1
ATOM 1197 C C . CYS A 1 161 ? 6.005 7.719 -2.145 1.00 72.69 161 CYS A C 1
ATOM 1199 O O . CYS A 1 161 ? 5.053 7.550 -1.388 1.00 72.69 161 CYS A O 1
ATOM 1201 N N . ALA A 1 162 ? 7.221 8.041 -1.695 1.00 71.00 162 ALA A N 1
ATOM 1202 C CA . ALA A 1 162 ? 7.503 8.229 -0.276 1.00 71.00 162 ALA A CA 1
ATOM 1203 C C . ALA A 1 162 ? 6.637 9.343 0.336 1.00 71.00 162 ALA A C 1
ATOM 1205 O O . ALA A 1 162 ? 6.021 9.129 1.378 1.00 71.00 162 ALA A O 1
ATOM 1206 N N . PHE A 1 163 ? 6.505 10.493 -0.332 1.00 80.88 163 PHE A N 1
ATOM 1207 C CA . PHE A 1 163 ? 5.636 11.578 0.142 1.00 80.88 163 PHE A CA 1
ATOM 1208 C C . PHE A 1 163 ? 4.152 11.194 0.168 1.00 80.88 163 PHE A C 1
ATOM 1210 O O . PHE A 1 163 ? 3.459 11.508 1.136 1.00 80.88 163 PHE A O 1
ATOM 1217 N N . LEU A 1 164 ? 3.667 10.470 -0.846 1.00 77.06 164 LEU A N 1
ATOM 1218 C CA . LEU A 1 164 ? 2.298 9.943 -0.848 1.00 77.06 164 LEU A CA 1
ATOM 1219 C C . LEU A 1 164 ? 2.055 8.993 0.336 1.00 77.06 164 LEU A C 1
ATOM 1221 O O . LEU A 1 164 ? 1.007 9.069 0.978 1.00 77.06 164 LEU A O 1
ATOM 1225 N N . LEU A 1 165 ? 3.030 8.138 0.663 1.00 72.81 165 LEU A N 1
ATOM 1226 C CA . LEU A 1 165 ? 2.958 7.248 1.824 1.00 72.81 165 LEU A CA 1
ATOM 1227 C C . LEU A 1 165 ? 2.957 8.028 3.146 1.00 72.81 165 LEU A C 1
ATOM 1229 O O . LEU A 1 165 ? 2.175 7.688 4.030 1.00 72.81 165 LEU A O 1
ATOM 1233 N N . VAL A 1 166 ? 3.753 9.097 3.281 1.00 79.00 166 VAL A N 1
ATOM 1234 C CA . VAL A 1 166 ? 3.690 9.983 4.463 1.00 79.00 166 VAL A CA 1
ATOM 1235 C C . VAL A 1 166 ? 2.294 10.588 4.610 1.00 79.00 166 VAL A C 1
ATOM 1237 O O . VAL A 1 166 ? 1.712 10.515 5.691 1.00 79.00 166 VAL A O 1
ATOM 1240 N N . GLY A 1 167 ? 1.727 11.135 3.530 1.00 81.12 167 GLY A N 1
ATOM 1241 C CA . GLY A 1 167 ? 0.374 11.698 3.554 1.00 81.12 167 GLY A CA 1
ATOM 1242 C C . GLY A 1 167 ? -0.678 10.671 3.986 1.00 81.12 167 GLY A C 1
ATOM 1243 O O . GLY A 1 167 ? -1.528 10.965 4.828 1.00 81.12 167 GLY A O 1
ATOM 1244 N N . LEU A 1 168 ? -0.581 9.440 3.475 1.00 76.19 168 LEU A N 1
ATOM 1245 C CA . LEU A 1 168 ? -1.455 8.338 3.875 1.00 76.19 168 LEU A CA 1
ATOM 1246 C C . LEU A 1 168 ? -1.281 7.967 5.358 1.00 76.19 168 LEU A C 1
ATOM 1248 O O . LEU A 1 168 ? -2.279 7.764 6.049 1.00 76.19 168 LEU A O 1
ATOM 1252 N N . ALA A 1 169 ? -0.043 7.903 5.857 1.00 76.00 169 ALA A N 1
ATOM 1253 C CA . ALA A 1 169 ? 0.243 7.614 7.262 1.00 76.00 169 ALA A CA 1
ATOM 1254 C C . ALA A 1 169 ? -0.358 8.675 8.193 1.00 76.00 169 ALA A C 1
ATOM 1256 O O . ALA A 1 169 ? -1.033 8.325 9.159 1.00 76.00 169 ALA A O 1
ATOM 1257 N N . VAL A 1 170 ? -0.179 9.961 7.875 1.00 84.62 170 VAL A N 1
ATOM 1258 C CA . VAL A 1 170 ? -0.762 11.073 8.645 1.00 84.62 170 VAL A CA 1
ATOM 1259 C C . VAL A 1 170 ? -2.288 10.991 8.647 1.00 84.62 170 VAL A C 1
ATOM 1261 O O . VAL A 1 170 ? -2.908 11.108 9.703 1.00 84.62 170 VAL A O 1
ATOM 1264 N N . LEU A 1 171 ? -2.900 10.725 7.489 1.00 82.88 171 LEU A N 1
ATOM 1265 C CA . LEU A 1 171 ? -4.350 10.580 7.374 1.00 82.88 171 LEU A CA 1
ATOM 1266 C C . LEU A 1 171 ? -4.888 9.429 8.237 1.00 82.88 171 LEU A C 1
ATOM 1268 O O . LEU A 1 171 ? -5.897 9.599 8.921 1.00 82.88 171 LEU A O 1
ATOM 1272 N N . LEU A 1 172 ? -4.232 8.266 8.209 1.00 77.12 172 LEU A N 1
ATOM 1273 C CA . LEU A 1 172 ? -4.608 7.103 9.021 1.00 77.12 172 LEU A CA 1
ATOM 1274 C C . LEU A 1 172 ? -4.437 7.380 10.515 1.00 77.12 172 LEU A C 1
ATOM 1276 O O . LEU A 1 172 ? -5.328 7.045 11.294 1.00 77.12 172 LEU A O 1
ATOM 1280 N N . ALA A 1 173 ? -3.333 8.023 10.905 1.00 83.06 173 ALA A N 1
ATOM 1281 C CA . ALA A 1 173 ? -3.061 8.387 12.291 1.00 83.06 173 ALA A CA 1
ATOM 1282 C C . ALA A 1 173 ? -4.129 9.345 12.833 1.00 83.06 173 ALA A C 1
ATOM 1284 O O . ALA A 1 173 ? -4.744 9.074 13.863 1.00 83.06 173 ALA A O 1
ATOM 1285 N N . TRP A 1 174 ? -4.411 10.421 12.095 1.00 83.06 174 TRP A N 1
ATOM 1286 C CA . TRP A 1 174 ? -5.441 11.393 12.452 1.00 83.06 174 TRP A CA 1
ATOM 1287 C C . TRP A 1 174 ? -6.815 10.735 12.614 1.00 83.06 174 TRP A C 1
ATOM 1289 O O . TRP A 1 174 ? -7.502 10.928 13.617 1.00 83.06 174 TRP A O 1
ATOM 1299 N N . ARG A 1 175 ? -7.196 9.892 11.652 1.00 80.25 175 ARG A N 1
ATOM 1300 C CA . ARG A 1 175 ? -8.472 9.169 11.667 1.00 80.25 175 ARG A CA 1
ATOM 1301 C C . A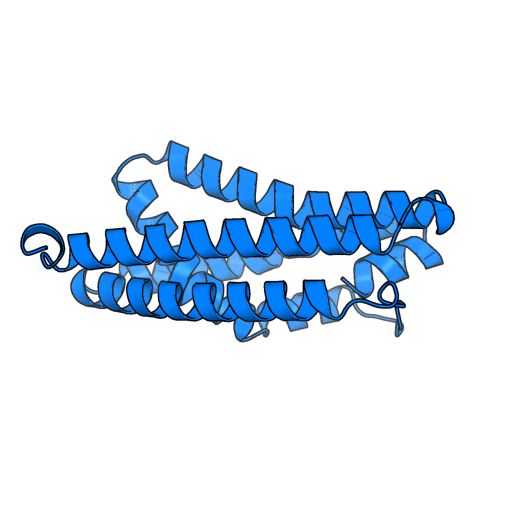RG A 1 175 ? -8.584 8.177 12.821 1.00 80.25 175 ARG A C 1
ATOM 1303 O O . ARG A 1 175 ? -9.639 8.114 13.445 1.00 80.25 175 ARG A O 1
ATOM 1310 N N . GLY A 1 176 ? -7.516 7.441 13.125 1.00 81.12 176 GLY A N 1
ATOM 1311 C CA . GLY A 1 176 ? -7.484 6.521 14.262 1.00 81.12 176 GLY A CA 1
ATOM 1312 C C . GLY A 1 176 ? -7.593 7.247 15.606 1.00 81.12 176 GLY A C 1
ATOM 1313 O O . GLY A 1 176 ? -8.300 6.786 16.497 1.00 81.12 176 GLY A O 1
ATOM 1314 N N . LEU A 1 177 ? -6.964 8.421 15.739 1.00 85.62 177 LEU A N 1
ATOM 1315 C CA . LEU A 1 177 ? -7.090 9.265 16.933 1.00 85.62 177 LEU A CA 1
ATOM 1316 C C . LEU A 1 177 ? -8.513 9.811 17.113 1.00 85.62 177 LEU A C 1
ATOM 1318 O O . LEU A 1 177 ? -8.995 9.887 18.244 1.00 85.62 177 LEU A O 1
ATOM 1322 N N . GLN A 1 178 ? -9.195 10.167 16.020 1.00 84.25 178 GLN A N 1
ATOM 1323 C CA . GLN A 1 178 ? -10.609 10.553 16.055 1.00 84.25 178 GLN A CA 1
ATOM 1324 C C . GLN A 1 178 ? -11.502 9.395 16.516 1.00 84.25 178 GLN A C 1
ATOM 1326 O O . GLN A 1 178 ? -12.349 9.601 17.381 1.00 84.25 178 GLN A O 1
ATOM 1331 N N . ASP A 1 179 ? -11.279 8.184 15.999 1.00 80.12 179 ASP A N 1
ATOM 1332 C CA . ASP A 1 179 ? -12.084 7.000 16.343 1.00 80.12 179 ASP A CA 1
ATOM 1333 C C . ASP A 1 179 ? -11.912 6.569 17.810 1.00 80.12 179 ASP A C 1
ATOM 1335 O O . ASP A 1 179 ? -12.808 5.955 18.387 1.00 80.12 179 ASP A O 1
ATOM 1339 N N . LEU A 1 180 ? -10.783 6.922 18.435 1.00 83.94 180 LEU A N 1
ATOM 1340 C CA . LEU A 1 180 ? -10.535 6.733 19.870 1.00 83.94 180 LEU A CA 1
ATOM 1341 C C . LEU A 1 180 ? -11.002 7.916 20.739 1.00 83.94 180 LEU A C 1
ATOM 1343 O O . LEU A 1 180 ? -10.833 7.877 21.956 1.00 83.94 180 LEU A O 1
ATOM 1347 N N . GLY A 1 181 ? -11.552 8.980 20.145 1.00 79.75 181 GLY A N 1
ATOM 1348 C CA . GLY A 1 181 ? -11.962 10.191 20.866 1.00 79.75 181 GLY A CA 1
ATOM 1349 C C . GLY A 1 181 ? -10.797 11.031 21.410 1.00 79.75 181 GLY A C 1
ATOM 1350 O O . GLY A 1 181 ? -11.008 11.931 22.221 1.00 79.75 181 GLY A O 1
ATOM 1351 N N . LEU A 1 182 ? -9.563 10.762 20.976 1.00 77.56 182 LEU A N 1
ATOM 1352 C CA . LEU A 1 182 ? -8.356 11.454 21.442 1.00 77.56 182 LEU A CA 1
ATOM 1353 C C . LEU A 1 182 ? -8.088 12.753 20.671 1.00 77.56 182 LEU A C 1
ATOM 1355 O O . LEU A 1 182 ? -7.480 13.669 21.213 1.00 77.56 182 LEU A O 1
ATOM 1359 N N . ALA A 1 183 ? -8.583 12.866 19.436 1.00 67.69 183 ALA A N 1
ATOM 1360 C CA . ALA A 1 183 ? -8.380 14.051 18.598 1.00 67.69 183 ALA A CA 1
ATOM 1361 C C . ALA A 1 183 ? -9.164 15.297 19.055 1.00 67.69 183 ALA A C 1
ATOM 1363 O O . ALA A 1 183 ? -8.843 16.392 18.625 1.00 67.69 183 ALA A O 1
ATOM 1364 N N . GLN A 1 184 ? -10.182 15.157 19.914 1.00 60.22 184 GLN A N 1
ATOM 1365 C CA . GLN A 1 184 ? -10.911 16.304 20.487 1.00 60.22 184 GLN A CA 1
ATOM 1366 C C . GLN A 1 184 ? -10.160 16.970 21.655 1.00 60.22 184 GLN A C 1
ATOM 1368 O O . GLN A 1 184 ? -10.609 17.991 22.167 1.00 60.22 184 GLN A O 1
ATOM 1373 N N . ARG A 1 185 ? -9.055 16.364 22.113 1.00 53.16 185 ARG A N 1
ATOM 1374 C CA . ARG A 1 185 ? -8.236 16.834 23.242 1.00 53.16 185 ARG A CA 1
ATOM 1375 C C . ARG A 1 185 ? -6.910 17.477 22.807 1.00 53.16 185 ARG A C 1
ATOM 1377 O O . ARG A 1 185 ? -6.118 17.826 23.678 1.00 53.16 185 ARG A O 1
ATOM 1384 N N . LEU A 1 186 ? -6.663 17.567 21.499 1.00 55.31 186 LEU A N 1
ATOM 1385 C CA . LEU A 1 186 ? -5.474 18.141 20.860 1.00 55.31 186 LEU A CA 1
ATOM 1386 C C . LEU A 1 186 ? -5.876 19.391 20.078 1.00 55.31 186 LEU A C 1
ATOM 1388 O O . LEU A 1 186 ? -5.063 20.337 20.060 1.00 55.31 186 LEU A O 1
#

Nearest PDB structures (foldseek):
  4x28-assembly1_C  TM=2.412E-01  e=8.278E+00  Mycobacterium tuberculosis H37Rv
  3ja6-assembly1_I  TM=2.111E-01  e=7.541E+00  Escherichia coli

Solvent-accessible surface area (backbone atoms only — not comparable to full-atom values): 9636 Å² total; per-residue (Å²): 111,49,63,25,48,42,30,18,77,76,62,37,61,74,43,10,45,58,52,37,50,46,55,62,62,42,46,50,53,46,40,51,53,25,36,58,55,51,69,75,47,57,70,68,58,45,25,52,39,22,35,53,21,15,54,50,36,38,54,50,15,52,51,38,37,54,51,31,71,66,62,84,65,74,88,77,79,77,65,81,90,80,51,68,66,52,50,43,49,49,51,64,68,26,65,67,52,51,51,42,24,50,18,42,49,18,46,52,38,59,49,32,44,72,79,39,51,67,57,32,52,50,49,52,51,52,49,50,46,52,61,28,47,53,48,40,51,50,31,50,45,56,72,76,35,70,86,77,66,49,62,67,59,54,27,50,52,35,39,53,50,15,53,54,30,40,54,51,16,54,52,35,36,55,51,21,32,47,71,70,62,52,54,85,80,112

Foldseek 3Di:
DLQLQVLCVPPNLVRSLVLLCLCVVLLVVLLVVLLVVLVPDDLLVLLVLLLVLLVVLLVVLVVLLVVLVPQPDDDDRDDDPDPSVVVSVCCNVPVVSNSNSNRAVNSVLNVCCVVPVVVSVVVVVVVSCCSSVVSSVVSVCVNVHPVVDDSNVVSVVSNVVSVVSNVSSVVSNCVSCVSVVNNVVD

Radius of gyration: 18.15 Å; Cα contacts (8 Å, |Δi|>4): 198; chains: 1; bounding box: 43×39×49 Å